Protein AF-A0AAW8KVD5-F1 (afdb_monomer_lite)

Structure (mmCIF, N/CA/C/O backbone):
data_AF-A0AAW8KVD5-F1
#
_entry.id   AF-A0AAW8KVD5-F1
#
loop_
_atom_site.group_PDB
_atom_site.id
_atom_site.type_symbol
_atom_site.label_atom_id
_atom_site.label_alt_id
_atom_site.label_comp_id
_atom_site.label_asym_id
_atom_site.label_entity_id
_atom_site.label_seq_id
_atom_site.pdbx_PDB_ins_code
_atom_site.Cartn_x
_atom_site.Cartn_y
_atom_site.Cartn_z
_atom_site.occupancy
_atom_site.B_iso_or_equiv
_atom_site.auth_seq_id
_atom_site.auth_comp_id
_atom_site.auth_asym_id
_atom_site.auth_atom_id
_atom_site.pdbx_PDB_model_num
ATOM 1 N N . ALA A 1 1 ? -7.453 -10.420 -9.134 1.00 88.44 1 ALA A N 1
ATOM 2 C CA . ALA A 1 1 ? -6.448 -11.238 -8.431 1.00 88.44 1 ALA A CA 1
ATOM 3 C C . ALA A 1 1 ? -7.134 -12.154 -7.422 1.00 88.44 1 ALA A C 1
ATOM 5 O O . ALA A 1 1 ? -8.247 -11.846 -7.003 1.00 88.44 1 ALA A O 1
ATOM 6 N N . ILE A 1 2 ? -6.487 -13.255 -7.045 1.00 93.38 2 ILE A N 1
ATOM 7 C CA . ILE A 1 2 ? -6.813 -14.031 -5.841 1.00 93.38 2 ILE A CA 1
ATOM 8 C C . ILE A 1 2 ? -5.634 -13.864 -4.890 1.00 93.38 2 ILE A C 1
ATOM 10 O O . ILE A 1 2 ? -4.494 -14.019 -5.319 1.00 93.38 2 ILE A O 1
ATOM 14 N N . GLN A 1 3 ? -5.927 -13.557 -3.631 1.00 96.75 3 GLN A N 1
ATOM 15 C CA . GLN A 1 3 ? -4.932 -13.306 -2.595 1.00 96.75 3 GLN A CA 1
ATOM 16 C C . GLN A 1 3 ? -5.360 -13.926 -1.265 1.00 96.75 3 GLN A C 1
ATOM 18 O O . GLN A 1 3 ? -6.550 -14.168 -1.040 1.00 96.75 3 GLN A O 1
ATOM 23 N N . GLY A 1 4 ? -4.399 -14.169 -0.384 1.00 97.06 4 GLY A N 1
ATOM 24 C CA . GLY A 1 4 ? -4.647 -14.678 0.958 1.00 97.06 4 GLY A CA 1
ATOM 25 C C . GLY A 1 4 ? -3.396 -14.631 1.823 1.00 97.06 4 GLY A C 1
ATOM 26 O O . GLY A 1 4 ? -2.291 -14.443 1.324 1.00 97.06 4 GLY A O 1
ATOM 27 N N . GLY A 1 5 ? -3.571 -14.822 3.128 1.00 97.25 5 GLY A N 1
ATOM 28 C CA . GLY A 1 5 ? -2.459 -14.781 4.064 1.00 97.25 5 GLY A CA 1
ATOM 29 C C . GLY A 1 5 ? -2.768 -15.405 5.418 1.00 97.25 5 GLY A C 1
ATOM 30 O O . GLY A 1 5 ? -3.915 -15.735 5.727 1.00 97.25 5 GLY A O 1
ATOM 31 N N . PHE A 1 6 ? -1.717 -15.561 6.217 1.00 97.75 6 PHE A N 1
ATOM 32 C CA . PHE A 1 6 ? -1.753 -16.080 7.579 1.00 97.75 6 PHE A CA 1
ATOM 33 C C . PHE A 1 6 ? -0.947 -15.168 8.494 1.00 97.75 6 PHE A C 1
ATOM 35 O O . PHE A 1 6 ? 0.208 -14.872 8.198 1.00 97.75 6 PHE A O 1
ATOM 42 N N . THR A 1 7 ? -1.517 -14.799 9.640 1.00 98.00 7 THR A N 1
ATOM 43 C CA . THR A 1 7 ? -0.813 -14.023 10.667 1.00 98.00 7 THR A CA 1
ATOM 44 C C . THR A 1 7 ? -0.711 -14.828 11.953 1.00 98.00 7 THR A C 1
ATOM 46 O O . THR A 1 7 ? -1.714 -15.241 12.536 1.00 98.00 7 THR A O 1
ATOM 49 N N . PHE A 1 8 ? 0.517 -15.033 12.414 1.00 98.00 8 PHE A N 1
ATOM 50 C CA . PHE A 1 8 ? 0.842 -15.675 13.679 1.00 98.00 8 PHE A CA 1
ATOM 51 C C . PHE A 1 8 ? 1.148 -14.599 14.717 1.00 98.00 8 PHE A C 1
ATOM 53 O O . PHE A 1 8 ? 2.241 -14.036 14.727 1.00 98.00 8 PHE A O 1
ATOM 60 N N . SER A 1 9 ? 0.189 -14.326 15.601 1.00 97.94 9 SER A N 1
ATOM 61 C CA . SER A 1 9 ? 0.314 -13.275 16.616 1.00 97.94 9 SER A CA 1
ATOM 62 C C . SER A 1 9 ? 0.661 -13.839 17.992 1.00 97.94 9 SER A C 1
ATOM 64 O O . SER A 1 9 ? 0.041 -14.784 18.483 1.00 97.94 9 SER A O 1
ATOM 66 N N . HIS A 1 10 ? 1.625 -13.213 18.659 1.00 98.25 10 HIS A N 1
ATOM 67 C CA . HIS A 1 10 ? 1.960 -13.459 20.053 1.00 98.25 10 HIS A CA 1
ATOM 68 C C . HIS A 1 10 ? 1.247 -12.451 20.967 1.00 98.25 10 HIS A C 1
ATOM 70 O O . HIS A 1 10 ? 1.041 -11.293 20.610 1.00 98.25 10 HIS A O 1
ATOM 76 N N . LYS A 1 11 ? 0.930 -12.853 22.206 1.00 97.38 11 LYS A N 1
ATOM 77 C CA . LYS A 1 11 ? 0.231 -11.999 23.191 1.00 97.38 11 LYS A CA 1
ATOM 78 C C . LYS A 1 11 ? 0.977 -10.710 23.550 1.00 97.38 11 LYS A C 1
ATOM 80 O O . LYS A 1 11 ? 0.376 -9.802 24.108 1.00 97.38 11 LYS A O 1
ATOM 85 N N . SER A 1 12 ? 2.281 -10.649 23.281 1.00 97.44 12 SER A N 1
ATOM 86 C CA . SER A 1 12 ? 3.076 -9.438 23.491 1.00 97.44 12 SER A CA 1
ATOM 87 C C . SER A 1 12 ? 2.781 -8.338 22.476 1.00 97.44 12 SER A C 1
ATOM 89 O O . SER A 1 12 ? 3.207 -7.219 22.731 1.00 97.44 12 SER A O 1
ATOM 91 N N . GLY A 1 13 ? 2.132 -8.651 21.348 1.00 98.12 13 GLY A N 1
ATOM 92 C CA . GLY A 1 13 ? 1.968 -7.751 20.203 1.00 98.12 13 GLY A CA 1
ATOM 93 C C . GLY A 1 13 ? 2.866 -8.087 19.009 1.00 98.12 13 GLY A C 1
ATOM 94 O O . GLY A 1 13 ? 2.608 -7.617 17.908 1.00 98.12 13 GLY A O 1
ATOM 95 N N . ALA A 1 14 ? 3.894 -8.923 19.199 1.00 98.69 14 ALA A N 1
ATOM 96 C CA . ALA A 1 14 ? 4.746 -9.385 18.102 1.00 98.69 14 ALA A CA 1
ATOM 97 C C . ALA A 1 14 ? 3.975 -10.328 17.166 1.00 98.69 14 ALA A C 1
ATOM 99 O O . ALA A 1 14 ? 3.212 -11.168 17.650 1.00 98.69 14 ALA A O 1
ATOM 100 N N . TYR A 1 15 ? 4.208 -10.246 15.859 1.00 98.75 15 TYR A N 1
ATOM 101 C CA . TYR A 1 15 ? 3.608 -11.153 14.885 1.00 98.75 15 TYR A CA 1
ATOM 102 C C . TYR A 1 15 ? 4.521 -11.441 13.696 1.00 98.75 15 TYR A C 1
ATOM 104 O O . TYR A 1 15 ? 5.397 -10.648 13.359 1.00 98.75 15 TYR A O 1
ATOM 112 N N . VAL A 1 16 ? 4.260 -12.573 13.042 1.00 98.75 16 VAL A N 1
ATOM 113 C CA . VAL A 1 16 ? 4.764 -12.892 11.702 1.00 98.75 16 VAL A CA 1
ATOM 114 C C . VAL A 1 16 ? 3.569 -13.051 10.774 1.00 98.75 16 VAL A C 1
ATOM 116 O O . VAL A 1 16 ? 2.637 -13.782 11.113 1.00 98.75 16 VAL A O 1
ATOM 119 N N . ALA A 1 17 ? 3.586 -12.387 9.625 1.00 98.50 17 ALA A N 1
ATOM 120 C CA . ALA A 1 17 ? 2.560 -12.518 8.598 1.00 98.50 17 ALA A CA 1
ATOM 121 C C . ALA A 1 17 ? 3.159 -13.103 7.317 1.00 98.50 17 ALA A C 1
ATOM 123 O O . ALA A 1 17 ? 4.290 -12.789 6.959 1.00 98.50 17 ALA A O 1
ATOM 124 N N . LEU A 1 18 ? 2.395 -13.963 6.653 1.00 98.50 18 LEU A N 1
ATOM 125 C CA . LEU A 1 18 ? 2.671 -14.482 5.318 1.00 98.50 18 LEU A CA 1
ATOM 126 C C . LEU A 1 18 ? 1.518 -14.070 4.414 1.00 98.50 18 LEU A C 1
ATOM 128 O O . LEU A 1 18 ? 0.360 -14.255 4.799 1.00 98.50 18 LEU A O 1
ATOM 132 N N . TRP A 1 19 ? 1.810 -13.573 3.221 1.00 98.44 19 TRP A N 1
ATOM 133 C CA . TRP A 1 19 ? 0.800 -13.208 2.231 1.00 98.44 19 TRP A CA 1
ATOM 134 C C . TRP A 1 19 ? 1.215 -13.688 0.842 1.00 98.44 19 TRP A C 1
ATOM 136 O O . TRP A 1 19 ? 2.392 -13.926 0.579 1.00 98.44 19 TRP A O 1
ATOM 146 N N . GLY A 1 20 ? 0.245 -13.880 -0.045 1.00 97.94 20 GLY A N 1
ATOM 147 C CA . GLY A 1 20 ? 0.530 -14.087 -1.456 1.00 97.94 20 GLY A CA 1
ATOM 148 C C . GLY A 1 20 ? -0.660 -13.795 -2.355 1.00 97.94 20 GLY A C 1
ATOM 149 O O . GLY A 1 20 ? -1.820 -13.896 -1.938 1.00 97.94 20 GLY A O 1
ATOM 150 N N . SER A 1 21 ? -0.363 -13.473 -3.613 1.00 97.38 21 SER A N 1
ATOM 151 C CA . SER A 1 21 ? -1.361 -13.123 -4.622 1.00 97.38 21 SER A CA 1
ATOM 152 C C . SER A 1 21 ? -0.925 -13.466 -6.042 1.00 97.38 21 SER A C 1
ATOM 154 O O . SER A 1 21 ? 0.260 -13.547 -6.368 1.00 97.38 21 SER A O 1
ATOM 156 N N . SER A 1 22 ? -1.916 -13.635 -6.916 1.00 96.75 22 SER A N 1
ATOM 157 C CA . SER A 1 22 ? -1.715 -13.591 -8.365 1.00 96.75 22 SER A CA 1
ATOM 158 C C . SER A 1 22 ? -1.456 -12.154 -8.832 1.00 96.75 22 SER A C 1
ATOM 160 O O . SER A 1 22 ? -2.291 -11.280 -8.571 1.00 96.75 22 SER A O 1
ATOM 162 N N . VAL A 1 23 ? -0.395 -11.940 -9.604 1.00 94.44 23 VAL A N 1
ATOM 163 C CA . VAL A 1 23 ? -0.016 -10.631 -10.166 1.00 94.44 23 VAL A CA 1
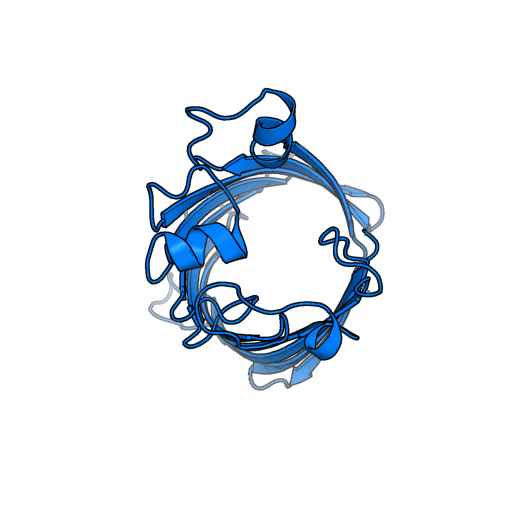ATOM 164 C C . VAL A 1 23 ? 0.206 -10.722 -11.676 1.00 94.44 23 VAL A C 1
ATOM 166 O O . VAL A 1 23 ? 0.425 -11.810 -12.208 1.00 94.44 23 VAL A O 1
ATOM 169 N N . ASP A 1 24 ? 0.125 -9.585 -12.364 1.00 92.38 24 ASP A N 1
ATOM 170 C CA . ASP A 1 24 ? 0.456 -9.459 -13.785 1.00 92.38 24 ASP A CA 1
ATOM 171 C C . ASP A 1 24 ? 1.119 -8.099 -14.034 1.00 92.38 24 ASP A C 1
ATOM 173 O O . ASP A 1 24 ? 0.446 -7.078 -14.166 1.00 92.38 24 ASP A O 1
ATOM 177 N N . PHE A 1 25 ? 2.453 -8.099 -14.077 1.00 88.56 25 PHE A N 1
ATOM 178 C CA . PHE A 1 25 ? 3.266 -6.918 -14.393 1.00 88.56 25 PHE A CA 1
ATOM 179 C C . PHE A 1 25 ? 3.645 -6.855 -15.874 1.00 88.56 25 PHE A C 1
ATOM 181 O O . PHE A 1 25 ? 4.655 -6.247 -16.230 1.00 88.56 25 PHE A O 1
ATOM 188 N N . ASN A 1 26 ? 2.921 -7.567 -16.747 1.00 89.00 26 ASN A N 1
ATOM 189 C CA . ASN A 1 26 ? 3.272 -7.711 -18.159 1.00 89.00 26 ASN A CA 1
ATOM 190 C C . ASN A 1 26 ? 4.716 -8.233 -18.371 1.00 89.00 26 ASN A C 1
ATOM 192 O O . ASN A 1 26 ? 5.363 -7.952 -19.380 1.00 89.00 26 ASN A O 1
ATOM 196 N N . THR A 1 27 ? 5.225 -9.002 -17.401 1.00 91.75 27 THR A N 1
ATOM 197 C CA . THR A 1 27 ? 6.567 -9.597 -17.398 1.00 91.75 27 THR A CA 1
ATOM 198 C C . THR A 1 27 ? 6.433 -11.118 -17.483 1.00 91.75 27 THR A C 1
ATOM 200 O O . THR A 1 27 ? 6.033 -11.758 -16.507 1.00 91.75 27 THR A O 1
ATOM 203 N N . PRO A 1 28 ? 6.719 -11.739 -18.645 1.00 92.50 28 PRO A N 1
ATOM 204 C CA . PRO A 1 28 ? 6.444 -13.155 -18.857 1.00 92.50 28 PRO A CA 1
ATOM 205 C C . PRO A 1 28 ? 7.116 -14.072 -17.829 1.00 92.50 28 PRO A C 1
ATOM 207 O O . PRO A 1 28 ? 8.336 -14.068 -17.667 1.00 92.50 28 PRO A O 1
ATOM 210 N N . GLY A 1 29 ? 6.308 -14.922 -17.193 1.00 90.56 29 GLY A N 1
ATOM 211 C CA . GLY A 1 29 ? 6.766 -15.891 -16.195 1.00 90.56 29 GLY A CA 1
ATOM 212 C C . GLY A 1 29 ? 6.776 -15.373 -14.756 1.00 90.56 29 GLY A C 1
ATOM 213 O O . GLY A 1 29 ? 7.041 -16.169 -13.862 1.00 90.56 29 GLY A O 1
ATOM 214 N N . VAL A 1 30 ? 6.442 -14.099 -14.529 1.00 94.50 30 VAL A N 1
ATOM 215 C CA . VAL A 1 30 ? 6.244 -13.526 -13.193 1.00 94.50 30 VAL A CA 1
ATOM 216 C C . VAL A 1 30 ? 4.747 -13.350 -12.960 1.00 94.50 30 VAL A C 1
ATOM 218 O O . VAL A 1 30 ? 4.123 -12.462 -13.532 1.00 94.50 30 VAL A O 1
ATOM 221 N N . SER A 1 31 ? 4.155 -14.232 -12.153 1.00 95.38 31 SER A N 1
ATOM 222 C CA . SER A 1 31 ? 2.700 -14.261 -11.921 1.00 95.38 31 SER A CA 1
ATOM 223 C C . SER A 1 31 ? 2.301 -14.365 -10.451 1.00 95.38 31 SER A C 1
ATOM 225 O O . SER A 1 31 ? 1.128 -14.578 -10.132 1.00 95.38 31 SER A O 1
ATOM 227 N N . THR A 1 32 ? 3.270 -14.302 -9.541 1.00 96.00 32 THR A N 1
ATOM 228 C CA . THR A 1 32 ? 3.037 -14.517 -8.114 1.00 96.00 32 THR A CA 1
ATOM 229 C C . THR A 1 32 ? 3.911 -13.595 -7.287 1.00 96.00 32 THR A C 1
ATOM 231 O O . THR A 1 32 ? 5.125 -13.552 -7.486 1.00 96.00 32 THR A O 1
ATOM 234 N N . GLU A 1 33 ? 3.261 -12.913 -6.354 1.00 97.31 33 GLU A N 1
ATOM 235 C CA . GLU A 1 33 ? 3.879 -12.157 -5.273 1.00 97.31 33 GLU A CA 1
ATOM 236 C C . GLU A 1 33 ? 3.682 -12.932 -3.968 1.00 97.31 33 GLU A C 1
ATOM 238 O O . GLU A 1 33 ? 2.619 -13.531 -3.747 1.00 97.31 33 GLU A O 1
ATOM 243 N N . THR A 1 34 ? 4.719 -12.969 -3.141 1.00 97.94 34 THR A N 1
ATOM 244 C CA . THR A 1 34 ? 4.713 -13.582 -1.816 1.00 97.94 34 THR A CA 1
ATOM 245 C C . THR A 1 34 ? 5.440 -12.689 -0.839 1.00 97.94 34 THR A C 1
ATOM 247 O O . THR A 1 34 ? 6.611 -12.380 -1.062 1.00 97.94 34 THR A O 1
ATOM 250 N N . ASP A 1 35 ? 4.802 -12.412 0.287 1.00 98.31 35 ASP A N 1
ATOM 251 C CA . ASP A 1 35 ? 5.352 -11.496 1.271 1.00 98.31 35 ASP A CA 1
ATOM 252 C C . ASP A 1 35 ? 5.533 -12.186 2.609 1.00 98.31 35 ASP A C 1
ATOM 254 O O . ASP A 1 35 ? 4.761 -13.070 3.010 1.00 98.31 35 ASP A O 1
ATOM 258 N N . ILE A 1 36 ? 6.543 -11.725 3.335 1.00 98.62 36 ILE A N 1
ATOM 259 C CA . ILE A 1 36 ? 6.734 -12.045 4.741 1.00 98.62 36 ILE A CA 1
ATOM 260 C C . ILE A 1 36 ? 6.902 -10.757 5.530 1.00 98.62 36 ILE A C 1
ATOM 262 O O . ILE A 1 36 ? 7.722 -9.907 5.190 1.00 98.62 36 ILE A O 1
ATOM 266 N N . SER A 1 37 ? 6.147 -10.628 6.616 1.00 98.62 37 SER A N 1
ATOM 267 C CA . SER A 1 37 ? 6.244 -9.486 7.520 1.00 98.62 37 SER A CA 1
ATOM 268 C C . SER A 1 37 ? 6.597 -9.937 8.927 1.00 98.62 37 SER A C 1
ATOM 270 O O . SER A 1 37 ? 6.066 -10.931 9.428 1.00 98.62 37 SER A O 1
ATOM 272 N N . LEU A 1 38 ? 7.456 -9.168 9.587 1.00 98.81 38 LEU A N 1
ATOM 273 C CA . LEU A 1 38 ? 7.699 -9.239 11.021 1.00 98.81 38 LEU A CA 1
ATOM 274 C C . LEU A 1 38 ? 7.306 -7.892 11.617 1.00 98.81 38 LEU A C 1
ATOM 276 O O . LEU A 1 38 ? 7.882 -6.864 11.261 1.00 98.81 38 LEU A O 1
ATOM 280 N N . GLY A 1 39 ? 6.353 -7.904 12.542 1.00 98.69 39 GLY A N 1
ATOM 281 C CA . GLY A 1 39 ? 5.828 -6.675 13.114 1.00 98.69 39 GLY A CA 1
ATOM 282 C C . GLY A 1 39 ? 5.549 -6.763 14.603 1.00 98.69 39 GLY A C 1
ATOM 283 O O . GLY A 1 39 ? 5.617 -7.823 15.236 1.00 98.69 39 GLY A O 1
ATOM 284 N N . TYR A 1 40 ? 5.249 -5.605 15.170 1.00 98.75 40 TYR A N 1
ATOM 285 C CA . TYR A 1 40 ? 4.849 -5.438 16.551 1.00 98.75 40 TYR A CA 1
ATOM 286 C C . TYR A 1 40 ? 3.736 -4.399 16.630 1.00 98.75 40 TYR A C 1
ATOM 288 O O . TYR A 1 40 ? 3.928 -3.238 16.265 1.00 98.75 40 TYR A O 1
ATOM 296 N N . THR A 1 41 ? 2.590 -4.808 17.168 1.00 98.69 41 THR A N 1
ATOM 297 C CA . THR A 1 41 ? 1.443 -3.927 17.373 1.00 98.69 41 THR A CA 1
ATOM 298 C C . THR A 1 41 ? 1.011 -3.890 18.831 1.00 98.69 41 THR A C 1
ATOM 300 O O . THR A 1 41 ? 0.954 -4.919 19.509 1.00 98.69 41 THR A O 1
ATOM 303 N N . ASN A 1 42 ? 0.725 -2.693 19.343 1.00 98.19 42 ASN A N 1
ATOM 304 C CA . ASN A 1 42 ? 0.208 -2.512 20.695 1.00 98.19 42 ASN A CA 1
ATOM 305 C C . ASN A 1 42 ? -0.515 -1.166 20.840 1.00 98.19 42 ASN A C 1
ATOM 307 O O . ASN A 1 42 ? -0.454 -0.298 19.971 1.00 98.19 42 ASN A O 1
ATOM 311 N N . THR A 1 43 ? -1.184 -0.968 21.968 1.00 97.25 43 THR A N 1
ATOM 312 C CA . THR A 1 43 ? -1.806 0.303 22.328 1.00 97.25 43 THR A CA 1
ATOM 313 C C . THR A 1 43 ? -0.806 1.200 23.054 1.00 97.25 43 THR A C 1
ATOM 315 O O . THR A 1 43 ? -0.213 0.818 24.063 1.00 97.25 43 THR A O 1
ATOM 318 N N . LEU A 1 44 ? -0.652 2.430 22.573 1.00 94.75 44 LEU A N 1
ATOM 319 C CA . LEU A 1 44 ? 0.114 3.484 23.225 1.00 94.75 44 LEU A CA 1
ATOM 320 C C . LEU A 1 44 ? -0.838 4.376 24.024 1.00 94.75 44 LEU A C 1
ATOM 322 O O . LEU A 1 44 ? -1.462 5.279 23.475 1.00 94.75 44 LEU A O 1
ATOM 326 N N . LYS A 1 45 ? -0.958 4.142 25.335 1.00 94.75 45 LYS A N 1
ATOM 327 C CA . LYS A 1 45 ? -1.775 4.996 26.208 1.00 94.75 45 LYS A CA 1
ATOM 328 C C . LYS A 1 45 ? -1.065 6.333 26.458 1.00 94.75 45 LYS A C 1
ATOM 330 O O . LYS A 1 45 ? -0.135 6.395 27.258 1.00 94.75 45 LYS A O 1
ATOM 335 N N . LEU A 1 46 ? -1.521 7.391 25.791 1.00 93.25 46 LEU A N 1
ATOM 336 C CA . LEU A 1 46 ? -1.005 8.757 25.944 1.00 93.25 46 LEU A CA 1
ATOM 337 C C . LEU A 1 46 ? -1.759 9.540 27.028 1.00 93.25 46 LEU A C 1
ATOM 339 O O . LEU A 1 46 ? -1.168 10.363 27.724 1.00 93.25 46 LEU A O 1
ATOM 343 N N . SER A 1 47 ? -3.056 9.275 27.196 1.00 93.38 47 SER A N 1
ATOM 344 C CA . SER A 1 47 ? -3.895 9.821 28.269 1.00 93.38 47 SER A CA 1
ATOM 345 C C . SER A 1 47 ? -5.050 8.864 28.598 1.00 93.38 47 SER A C 1
ATOM 347 O O . SER A 1 47 ? -5.133 7.764 28.050 1.00 93.38 47 SER A O 1
ATOM 349 N N . ASP A 1 48 ? -5.959 9.258 29.492 1.00 90.81 48 ASP A N 1
ATOM 350 C CA . ASP A 1 48 ? -7.180 8.485 29.769 1.00 90.81 48 ASP A CA 1
ATOM 351 C C . ASP A 1 48 ? -8.185 8.486 28.609 1.00 90.81 48 ASP A C 1
ATOM 353 O O . ASP A 1 48 ? -9.052 7.618 28.558 1.00 90.81 48 ASP A O 1
ATOM 357 N N . THR A 1 49 ? -8.055 9.427 27.671 1.00 88.19 49 THR A N 1
ATOM 358 C CA . THR A 1 49 ? -8.949 9.582 26.514 1.00 88.19 49 THR A CA 1
ATOM 359 C C . THR A 1 49 ? -8.248 9.375 25.172 1.00 88.19 49 THR A C 1
ATOM 361 O O . THR A 1 49 ? -8.913 9.377 24.143 1.00 88.19 49 THR A O 1
ATOM 364 N N . LEU A 1 50 ? -6.923 9.198 25.161 1.00 93.00 50 LEU A N 1
ATOM 365 C CA . LEU A 1 50 ? -6.126 9.028 23.950 1.00 93.00 50 LEU A CA 1
ATOM 366 C C . LEU A 1 50 ? -5.213 7.809 24.081 1.00 93.00 50 LEU A C 1
ATOM 368 O O . LEU A 1 50 ? -4.224 7.824 24.820 1.00 93.00 50 LEU A O 1
ATOM 372 N N . ALA A 1 51 ? -5.545 6.760 23.336 1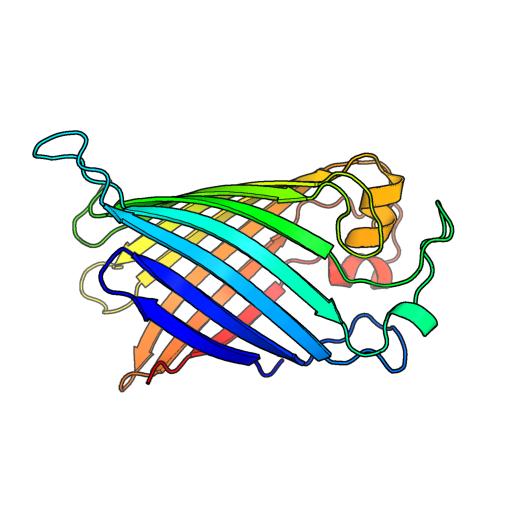.00 95.69 51 ALA A N 1
ATOM 373 C CA . ALA A 1 51 ? -4.812 5.503 23.335 1.00 95.69 51 ALA A CA 1
ATOM 374 C C . ALA A 1 51 ? -4.717 4.919 21.912 1.00 95.69 51 ALA A C 1
ATOM 376 O O . ALA A 1 51 ? -5.369 3.914 21.624 1.00 95.69 51 ALA A O 1
ATOM 377 N N . PRO A 1 52 ? -3.964 5.554 20.990 1.00 97.38 52 PRO A N 1
ATOM 378 C CA . PRO A 1 52 ? -3.789 5.020 19.645 1.00 97.38 52 PRO A CA 1
ATOM 379 C C . PRO A 1 52 ? -3.149 3.632 19.660 1.00 97.38 52 PRO A C 1
ATOM 381 O O . PRO A 1 52 ? -2.300 3.323 20.497 1.00 97.38 52 PRO A O 1
ATOM 384 N N . THR A 1 53 ? -3.515 2.810 18.684 1.00 98.50 53 THR A N 1
ATOM 385 C CA . THR A 1 53 ? -2.786 1.577 18.377 1.00 98.50 53 THR A CA 1
ATOM 386 C C . THR A 1 53 ? -1.644 1.916 17.436 1.00 98.50 53 THR A C 1
ATOM 388 O O . THR A 1 53 ? -1.879 2.540 16.402 1.00 98.50 53 THR A O 1
ATOM 391 N N . TYR A 1 54 ? -0.424 1.524 17.789 1.00 98.50 54 TYR A N 1
ATOM 392 C CA . TYR A 1 54 ? 0.707 1.562 16.874 1.00 98.50 54 TYR A CA 1
ATOM 393 C C . TYR A 1 54 ? 0.961 0.179 16.287 1.00 98.50 54 TYR A C 1
ATOM 395 O O . TYR A 1 54 ? 0.718 -0.840 16.936 1.00 98.50 54 TYR A O 1
ATOM 403 N N . ASP A 1 55 ? 1.453 0.162 15.060 1.00 98.69 55 ASP A N 1
ATOM 404 C CA . ASP A 1 55 ? 1.936 -1.024 14.367 1.00 98.69 55 ASP A CA 1
ATOM 405 C C . ASP A 1 55 ? 3.210 -0.640 13.624 1.00 98.69 55 ASP A C 1
ATOM 407 O O . ASP A 1 55 ? 3.219 0.325 12.860 1.00 98.69 55 ASP A O 1
ATOM 411 N N . VAL A 1 56 ? 4.299 -1.335 13.919 1.00 98.81 56 VAL A N 1
ATOM 412 C CA . VAL A 1 56 ? 5.605 -1.108 13.301 1.00 98.81 56 VAL A CA 1
ATOM 413 C C . VAL A 1 56 ? 6.164 -2.436 12.849 1.00 98.81 56 VAL A C 1
ATOM 415 O O . VAL A 1 56 ? 6.001 -3.449 13.534 1.00 98.81 56 VAL A O 1
ATOM 418 N N . GLY A 1 57 ? 6.865 -2.441 11.729 1.00 98.75 57 GLY A N 1
ATOM 419 C CA . GLY A 1 57 ? 7.414 -3.682 11.227 1.00 98.75 57 GLY A CA 1
ATOM 420 C C . GLY A 1 57 ? 8.268 -3.516 9.996 1.00 98.75 57 GLY A C 1
ATOM 421 O O . GLY A 1 57 ? 8.582 -2.410 9.555 1.00 98.75 57 GLY A O 1
ATOM 422 N N . VAL A 1 58 ? 8.649 -4.673 9.483 1.00 98.88 58 VAL A N 1
ATOM 423 C CA . VAL A 1 58 ? 9.345 -4.846 8.221 1.00 98.88 58 VAL A CA 1
ATOM 424 C C . VAL A 1 58 ? 8.581 -5.868 7.396 1.00 98.88 58 VAL A C 1
ATOM 426 O O . VAL A 1 58 ? 8.087 -6.862 7.937 1.00 98.88 58 VAL A O 1
ATOM 429 N N . ILE A 1 59 ? 8.481 -5.622 6.101 1.00 98.75 59 ILE A N 1
ATOM 430 C CA . ILE A 1 59 ? 7.907 -6.532 5.119 1.00 98.75 59 ILE A CA 1
ATOM 431 C C . ILE A 1 59 ? 8.909 -6.716 3.983 1.00 98.75 59 ILE A C 1
ATOM 433 O O . ILE A 1 59 ? 9.532 -5.758 3.538 1.00 98.75 59 ILE A O 1
ATOM 437 N N . HIS A 1 60 ? 9.091 -7.956 3.551 1.00 98.62 60 HIS A N 1
ATOM 438 C CA . HIS A 1 60 ? 9.825 -8.284 2.339 1.00 98.62 60 HIS A CA 1
ATOM 439 C C . HIS A 1 60 ? 8.835 -8.802 1.304 1.00 98.62 60 HIS A C 1
ATOM 441 O O . HIS A 1 60 ? 8.097 -9.748 1.600 1.00 98.62 60 HIS A O 1
ATOM 447 N N . TYR A 1 61 ? 8.849 -8.186 0.127 1.00 98.38 61 TYR A N 1
ATOM 448 C CA . TYR A 1 61 ? 8.028 -8.548 -1.020 1.00 98.38 61 TYR A CA 1
ATOM 449 C C . TYR A 1 61 ? 8.867 -9.374 -1.982 1.00 98.38 61 TYR A C 1
ATOM 451 O O . TYR A 1 61 ? 9.926 -8.931 -2.427 1.00 98.38 61 TYR A O 1
ATOM 459 N N . GLY A 1 62 ? 8.403 -10.578 -2.296 1.00 97.81 62 GLY A N 1
ATOM 460 C CA . GLY A 1 62 ? 9.097 -11.517 -3.168 1.00 97.81 62 GLY A CA 1
ATOM 461 C C . GLY A 1 62 ? 8.298 -11.828 -4.427 1.00 97.81 62 GLY A C 1
ATOM 462 O O . GLY A 1 62 ? 7.099 -12.093 -4.366 1.00 97.81 62 GLY A O 1
ATOM 463 N N . TYR A 1 63 ? 8.980 -11.884 -5.571 1.00 96.94 63 TYR A N 1
ATOM 464 C CA . TYR A 1 63 ? 8.359 -12.138 -6.871 1.00 96.94 63 TYR A CA 1
ATOM 465 C C . TYR A 1 63 ? 8.965 -13.366 -7.536 1.00 96.94 63 TYR A C 1
ATOM 467 O O . TYR A 1 63 ? 10.107 -13.374 -7.992 1.00 96.94 63 TYR A O 1
ATOM 475 N N . ILE A 1 64 ? 8.191 -14.448 -7.613 1.00 92.50 64 ILE A N 1
ATOM 476 C CA . ILE A 1 64 ? 8.726 -15.720 -8.101 1.00 92.50 64 ILE A CA 1
ATOM 477 C C . ILE A 1 64 ? 9.121 -15.583 -9.578 1.00 92.50 64 ILE A C 1
ATOM 479 O O . ILE A 1 64 ? 8.275 -15.388 -10.451 1.00 92.50 64 ILE A O 1
ATOM 483 N N . GLY A 1 65 ? 10.419 -15.741 -9.846 1.00 90.50 65 GLY A N 1
ATOM 484 C CA . GLY A 1 65 ? 10.995 -15.734 -11.189 1.00 90.50 65 GLY A CA 1
ATOM 485 C C . GLY A 1 65 ? 11.449 -14.365 -11.706 1.00 90.50 65 GLY A C 1
ATOM 486 O O . GLY A 1 65 ? 11.947 -14.323 -12.834 1.00 90.50 65 GLY A O 1
ATOM 487 N N . SER A 1 66 ? 11.326 -13.281 -10.929 1.00 94.44 66 SER A N 1
ATOM 488 C CA . SER A 1 66 ? 11.658 -11.917 -11.381 1.00 94.44 66 SER A CA 1
ATOM 489 C C . SER A 1 66 ? 13.120 -11.719 -11.769 1.00 94.44 66 SER A C 1
ATOM 491 O O . SER A 1 66 ? 13.386 -11.081 -12.786 1.00 94.44 66 SER A O 1
ATOM 493 N N . ASP A 1 67 ? 14.063 -12.314 -11.039 1.00 92.50 67 ASP A N 1
ATOM 494 C CA . ASP A 1 67 ? 15.506 -12.014 -11.140 1.00 92.50 67 ASP A CA 1
ATOM 495 C C . ASP A 1 67 ? 16.088 -12.297 -12.528 1.00 92.50 67 ASP A C 1
ATOM 497 O O . ASP A 1 67 ? 17.075 -11.716 -12.952 1.00 92.50 67 ASP A O 1
ATOM 501 N N . SER A 1 68 ? 15.474 -13.214 -13.277 1.00 91.44 68 SER A N 1
ATOM 502 C CA . SER A 1 68 ? 15.912 -13.559 -14.637 1.00 91.44 68 SER A CA 1
ATOM 503 C C . SER A 1 68 ? 15.049 -12.935 -15.738 1.00 91.44 68 SER A C 1
ATOM 505 O O . SER A 1 68 ? 15.222 -13.265 -16.917 1.00 91.44 68 SER A O 1
ATOM 507 N N . LYS A 1 69 ? 14.060 -12.114 -15.367 1.00 94.06 69 LYS A N 1
ATOM 508 C CA . LYS A 1 69 ? 12.979 -11.638 -16.248 1.00 94.06 69 LYS A CA 1
ATOM 509 C C . LYS A 1 69 ? 12.806 -10.133 -16.259 1.00 94.06 69 LYS A C 1
ATOM 511 O O . LYS A 1 69 ? 12.244 -9.622 -17.225 1.00 94.06 69 LYS A O 1
ATOM 516 N N . PHE A 1 70 ? 13.318 -9.449 -15.250 1.00 95.31 70 PHE A N 1
ATOM 517 C CA . PHE A 1 70 ? 13.361 -8.005 -15.211 1.00 95.31 70 PHE A CA 1
ATOM 518 C C . PHE A 1 70 ? 14.789 -7.522 -14.979 1.00 95.31 70 PHE A C 1
ATOM 520 O O . PHE A 1 70 ? 15.529 -8.083 -14.175 1.00 95.31 70 PHE A O 1
ATOM 527 N N . THR A 1 71 ? 15.158 -6.474 -15.706 1.00 96.94 71 THR A N 1
ATOM 528 C CA . THR A 1 71 ? 16.398 -5.731 -15.508 1.00 96.94 71 THR A CA 1
ATOM 529 C C . THR A 1 71 ? 16.028 -4.265 -15.508 1.00 96.94 71 THR A C 1
ATOM 531 O O . THR A 1 71 ? 15.438 -3.781 -16.479 1.00 96.94 71 THR A O 1
ATOM 534 N N . ASN A 1 72 ? 16.368 -3.568 -14.435 1.00 97.19 72 ASN A N 1
ATOM 535 C CA . ASN A 1 72 ? 16.144 -2.144 -14.338 1.00 97.19 72 ASN A CA 1
ATOM 536 C C . ASN A 1 72 ? 16.997 -1.434 -15.408 1.00 97.19 72 ASN A C 1
ATOM 538 O O . ASN A 1 72 ? 18.218 -1.614 -15.460 1.00 97.19 72 ASN A O 1
ATOM 542 N N . PRO A 1 73 ? 16.375 -0.638 -16.296 1.00 96.06 73 PRO A N 1
ATOM 543 C CA . PRO A 1 73 ? 17.066 -0.056 -17.441 1.00 96.06 73 PRO A CA 1
ATOM 544 C C . PRO A 1 73 ? 18.060 1.060 -17.076 1.00 96.06 73 PRO A C 1
ATOM 546 O O . PRO A 1 73 ? 18.807 1.498 -17.952 1.00 96.06 73 PRO A O 1
ATOM 549 N N . TYR A 1 74 ? 18.084 1.522 -15.823 1.00 96.19 74 TYR A N 1
ATOM 550 C CA . TYR A 1 74 ? 18.893 2.657 -15.370 1.00 96.19 74 TYR A CA 1
ATOM 551 C C . TYR A 1 74 ? 20.140 2.252 -14.578 1.00 96.19 74 TYR A C 1
ATOM 553 O O . TYR A 1 74 ? 21.153 2.949 -14.664 1.00 96.19 74 TYR A O 1
ATOM 561 N N . ASN A 1 75 ? 20.101 1.130 -13.853 1.00 96.38 75 ASN A N 1
ATOM 562 C CA . ASN A 1 75 ? 21.236 0.630 -13.060 1.00 96.38 75 ASN A CA 1
ATOM 563 C C . ASN A 1 75 ? 21.703 -0.784 -13.467 1.00 96.38 75 ASN A C 1
ATOM 565 O O . ASN A 1 75 ? 22.855 -1.130 -13.213 1.00 96.38 75 ASN A O 1
ATOM 569 N N . GLY A 1 76 ? 20.885 -1.555 -14.192 1.00 96.44 76 GLY A N 1
ATOM 570 C CA . GLY A 1 76 ? 21.218 -2.909 -14.642 1.00 96.44 76 GLY A CA 1
ATOM 571 C C . GLY A 1 76 ? 20.971 -4.010 -13.608 1.00 96.44 76 GLY A C 1
ATOM 572 O O . GLY A 1 76 ? 21.261 -5.170 -13.908 1.00 96.44 76 GLY A O 1
ATOM 573 N N . ASP A 1 77 ? 20.426 -3.674 -12.439 1.00 97.31 77 ASP A N 1
ATOM 574 C CA . ASP A 1 77 ? 20.061 -4.645 -11.410 1.00 97.31 77 ASP A CA 1
ATOM 575 C C . ASP A 1 77 ? 18.803 -5.424 -11.816 1.00 97.31 77 ASP A C 1
ATOM 577 O O . ASP A 1 77 ? 18.039 -5.012 -12.697 1.00 97.31 77 ASP A O 1
ATOM 581 N N . THR A 1 78 ? 18.605 -6.605 -11.233 1.00 97.12 78 THR A N 1
ATOM 582 C CA . THR A 1 78 ? 17.620 -7.580 -11.713 1.00 97.12 78 THR A CA 1
ATOM 583 C C . THR A 1 78 ? 16.750 -8.115 -10.596 1.00 97.12 78 THR A C 1
ATOM 585 O O . THR A 1 78 ? 17.285 -8.609 -9.613 1.00 97.12 78 THR A O 1
ATOM 588 N N . GLY A 1 79 ? 15.441 -8.170 -10.826 1.00 96.62 79 GLY A N 1
ATOM 589 C CA . GLY A 1 79 ? 14.483 -8.583 -9.804 1.00 96.62 79 GLY A CA 1
ATOM 590 C C . GLY A 1 79 ? 13.450 -7.499 -9.539 1.00 96.62 79 GLY A C 1
ATOM 591 O O . GLY A 1 79 ? 13.591 -6.362 -9.981 1.00 96.62 79 GLY A O 1
ATOM 592 N N . PHE A 1 80 ? 12.364 -7.889 -8.883 1.00 97.06 80 PHE A N 1
ATOM 593 C CA . PHE A 1 80 ? 11.321 -6.968 -8.431 1.00 97.06 80 PHE A CA 1
ATOM 594 C C . PHE A 1 80 ? 11.272 -6.861 -6.915 1.00 97.06 80 PHE A C 1
ATOM 596 O O . PHE A 1 80 ? 10.563 -5.997 -6.410 1.00 97.06 80 PHE A O 1
ATOM 603 N N . ASP A 1 81 ? 11.937 -7.771 -6.208 1.00 97.44 81 ASP A N 1
ATOM 604 C CA . ASP A 1 81 ? 11.854 -7.893 -4.766 1.00 97.44 81 ASP A CA 1
ATOM 605 C C . ASP A 1 81 ? 12.416 -6.663 -4.066 1.00 97.44 81 ASP A C 1
ATOM 607 O O . ASP A 1 81 ? 13.300 -5.973 -4.567 1.00 97.44 81 ASP A O 1
ATOM 611 N N . PHE A 1 82 ? 11.846 -6.373 -2.905 1.00 98.44 82 PHE A N 1
ATOM 612 C CA . PHE A 1 82 ? 12.233 -5.223 -2.105 1.00 98.44 82 PHE A CA 1
ATOM 613 C C . PHE A 1 82 ? 11.822 -5.429 -0.652 1.00 98.44 82 PHE A C 1
ATOM 615 O O . PHE A 1 82 ? 11.047 -6.328 -0.307 1.00 98.44 82 PHE A O 1
ATOM 622 N N . THR A 1 83 ? 12.367 -4.597 0.228 1.00 98.75 83 THR A N 1
ATOM 623 C CA . THR A 1 83 ? 12.035 -4.605 1.655 1.00 98.75 83 THR A CA 1
ATOM 624 C C . THR A 1 83 ? 11.559 -3.228 2.079 1.00 98.75 83 THR A C 1
ATOM 626 O O . THR A 1 83 ? 12.192 -2.226 1.753 1.00 98.75 83 THR A O 1
ATOM 629 N N . GLU A 1 84 ? 10.472 -3.174 2.844 1.00 98.38 84 GLU A N 1
ATOM 630 C CA . GLU A 1 84 ? 9.970 -1.941 3.441 1.00 98.38 84 GLU A CA 1
ATOM 631 C C . GLU A 1 84 ? 9.945 -2.015 4.961 1.00 98.38 84 GLU A C 1
ATOM 633 O O . GLU A 1 84 ? 9.523 -3.008 5.554 1.00 98.38 84 GLU A O 1
ATOM 638 N N . PHE A 1 85 ? 10.308 -0.909 5.595 1.00 98.81 85 PHE A N 1
ATOM 639 C CA . PHE A 1 85 ? 10.016 -0.638 6.994 1.00 98.81 85 PHE A CA 1
ATOM 640 C C . PHE A 1 85 ? 8.786 0.248 7.070 1.00 98.81 85 PHE A C 1
ATOM 642 O O . PHE A 1 85 ? 8.702 1.238 6.347 1.00 98.81 85 PHE A O 1
ATOM 649 N N . TYR A 1 86 ? 7.862 -0.053 7.974 1.00 98.75 86 TYR A N 1
ATOM 650 C CA . TYR A 1 86 ? 6.661 0.756 8.144 1.00 98.75 86 TYR A CA 1
ATOM 651 C C . TYR A 1 86 ? 6.372 1.081 9.602 1.00 98.75 86 TYR A C 1
ATOM 653 O O . TYR A 1 86 ? 6.762 0.375 10.538 1.00 98.75 86 TYR A O 1
ATOM 661 N N . GLY A 1 87 ? 5.627 2.166 9.772 1.00 98.75 87 GLY A N 1
ATOM 662 C CA . GLY A 1 87 ? 5.011 2.558 11.024 1.00 98.75 87 GLY A CA 1
ATOM 663 C C . GLY A 1 87 ? 3.628 3.138 10.773 1.00 98.75 87 GLY A C 1
ATOM 664 O O . GLY A 1 87 ? 3.437 3.962 9.882 1.00 98.75 87 GLY A O 1
ATOM 665 N N . LYS A 1 88 ? 2.658 2.724 11.580 1.00 98.69 88 LYS A N 1
ATOM 666 C CA . LYS A 1 88 ? 1.270 3.167 11.506 1.00 98.69 88 LYS A CA 1
ATOM 667 C C . LYS A 1 88 ? 0.745 3.495 12.893 1.00 98.69 88 LYS A C 1
ATOM 669 O O . LYS A 1 88 ? 1.006 2.776 13.854 1.00 98.69 88 LYS A O 1
ATOM 674 N N . LEU A 1 89 ? -0.049 4.555 12.980 1.00 98.56 89 LEU A N 1
ATOM 675 C CA . LEU A 1 89 ? -0.882 4.869 14.134 1.00 98.56 89 LEU A CA 1
ATOM 676 C C . LEU A 1 89 ? -2.347 4.814 13.725 1.00 98.56 89 LEU A C 1
ATOM 678 O O . LEU A 1 89 ? -2.711 5.306 12.660 1.00 98.56 89 LEU A O 1
ATOM 682 N N . THR A 1 90 ? -3.185 4.238 14.581 1.00 98.50 90 THR A N 1
ATOM 683 C CA . THR A 1 90 ? -4.640 4.197 14.414 1.00 98.50 90 THR A CA 1
ATOM 684 C C . THR A 1 90 ? -5.315 4.739 15.665 1.00 98.50 90 THR A C 1
ATOM 686 O O . THR A 1 90 ? -5.100 4.242 16.771 1.00 98.50 90 THR A O 1
ATOM 689 N N . PHE A 1 91 ? -6.141 5.757 15.479 1.00 97.88 91 PHE A N 1
ATOM 690 C CA . PHE A 1 91 ? -6.925 6.443 16.492 1.00 97.88 91 PHE A CA 1
ATOM 691 C C . PHE A 1 91 ? -8.384 6.029 16.309 1.00 97.88 91 PHE A C 1
ATOM 693 O O . PHE A 1 91 ? -9.036 6.484 15.374 1.00 97.88 91 PHE A O 1
ATOM 700 N N . ALA A 1 92 ? -8.870 5.135 17.167 1.00 96.50 92 ALA A N 1
ATOM 701 C CA . ALA A 1 92 ? -10.286 4.781 17.209 1.00 96.50 92 ALA A CA 1
ATOM 702 C C . ALA A 1 92 ? -11.097 5.886 17.898 1.00 96.50 92 ALA A C 1
ATOM 704 O O . ALA A 1 92 ? -10.561 6.577 18.769 1.00 96.50 92 ALA A O 1
ATOM 705 N N . ASP A 1 93 ? -12.376 6.012 17.538 1.00 95.25 93 ASP A N 1
ATOM 706 C CA . ASP A 1 93 ? -13.309 6.989 18.116 1.00 95.25 93 ASP A CA 1
ATOM 707 C C . ASP A 1 93 ? -12.771 8.436 18.055 1.00 95.25 93 ASP A C 1
ATOM 709 O O . ASP A 1 93 ? -12.873 9.212 19.009 1.00 95.25 93 ASP A O 1
ATOM 713 N N . SER A 1 94 ? -12.146 8.785 16.933 1.00 92.81 94 SER A N 1
ATOM 714 C CA . SER A 1 94 ? -11.431 10.040 16.709 1.00 92.81 94 SER A CA 1
ATOM 715 C C . SER A 1 94 ? -12.354 11.255 16.553 1.00 92.81 94 SER A C 1
ATOM 717 O O . SER A 1 94 ? -12.127 12.274 17.207 1.00 92.81 94 SER A O 1
ATOM 719 N N . LEU A 1 95 ? -13.394 11.167 15.718 1.00 91.69 95 LEU A N 1
ATOM 720 C CA . LEU A 1 95 ? -14.391 12.225 15.500 1.00 91.69 95 LEU A CA 1
ATOM 721 C C . LEU A 1 95 ? -15.778 11.791 15.984 1.00 91.69 95 LEU A C 1
ATOM 723 O O . LEU A 1 95 ? -16.499 12.564 16.618 1.00 91.69 95 LEU A O 1
ATOM 727 N N . PHE A 1 96 ? -16.142 10.544 15.703 1.00 91.81 96 PHE A N 1
ATOM 728 C CA . PHE A 1 96 ? -17.396 9.904 16.057 1.00 91.81 96 PHE A CA 1
ATOM 729 C C . PHE A 1 96 ? -17.148 8.497 16.585 1.00 91.81 96 PHE A C 1
ATOM 731 O O . PHE A 1 96 ? -16.169 7.829 16.262 1.00 91.81 96 PHE A O 1
ATOM 738 N N . LYS A 1 97 ? -18.104 8.011 17.374 1.00 92.94 97 LYS A N 1
ATOM 739 C CA . LYS A 1 97 ? -18.060 6.648 17.887 1.00 92.94 97 LYS A CA 1
ATOM 740 C C . LYS A 1 97 ? -18.070 5.629 16.740 1.00 92.94 97 LYS A C 1
ATOM 742 O O . LYS A 1 97 ? -18.961 5.666 15.893 1.00 92.94 97 LYS A O 1
ATOM 747 N N . GLY A 1 98 ? -17.141 4.683 16.777 1.00 94.00 98 GLY A N 1
ATOM 748 C CA . GLY A 1 98 ? -16.965 3.613 15.800 1.00 94.00 98 GLY A CA 1
ATOM 749 C C . GLY A 1 98 ? -16.116 3.994 14.590 1.00 94.00 98 GLY A C 1
ATOM 750 O O . GLY A 1 98 ? -15.917 3.138 13.731 1.00 94.00 98 GLY A O 1
ATOM 751 N N . ASP A 1 99 ? -15.633 5.235 14.499 1.00 97.06 99 ASP A N 1
ATOM 752 C CA . ASP A 1 99 ? -14.687 5.614 13.454 1.00 97.06 99 ASP A CA 1
ATOM 753 C C . ASP A 1 99 ? -13.247 5.198 13.791 1.00 97.06 99 ASP A C 1
ATOM 755 O O . ASP A 1 99 ? -12.918 4.826 14.925 1.00 97.06 99 ASP A O 1
ATOM 759 N N . ALA A 1 100 ? -12.383 5.274 12.783 1.00 98.12 100 ALA A N 1
ATOM 760 C CA . ALA A 1 100 ? -10.948 5.201 12.971 1.00 98.12 100 ALA A CA 1
ATOM 761 C C . ALA A 1 100 ? -10.218 6.104 11.975 1.00 98.12 100 ALA A C 1
ATOM 763 O O . ALA A 1 100 ? -10.428 5.999 10.764 1.00 98.12 100 ALA A O 1
ATOM 764 N N . LEU A 1 101 ? -9.314 6.935 12.493 1.00 98.50 101 LEU A N 1
ATOM 765 C CA . LEU A 1 101 ? -8.316 7.678 11.727 1.00 98.50 101 LEU A CA 1
ATOM 766 C C . LEU A 1 101 ? -6.984 6.930 11.792 1.00 98.50 101 LEU A C 1
ATOM 768 O O . LEU A 1 101 ? -6.521 6.588 12.879 1.00 98.50 101 LEU A O 1
ATOM 772 N N . SER A 1 102 ? -6.324 6.723 10.660 1.00 98.44 102 SER A N 1
ATOM 773 C CA . SER A 1 102 ? -4.977 6.164 10.612 1.00 98.44 102 SER A CA 1
ATOM 774 C C . SER A 1 102 ? -4.005 7.060 9.868 1.00 98.44 102 SER A C 1
ATOM 776 O O . SER A 1 102 ? -4.367 7.656 8.858 1.00 98.44 102 SER A O 1
ATOM 778 N N . VAL A 1 103 ? -2.763 7.099 10.338 1.00 98.69 103 VAL A N 1
ATOM 779 C CA . VAL A 1 103 ? -1.635 7.728 9.643 1.00 98.69 103 VAL A CA 1
ATOM 780 C C . VAL A 1 103 ? -0.497 6.727 9.545 1.00 98.69 103 VAL A C 1
ATOM 782 O O . VAL A 1 103 ? -0.257 5.977 10.497 1.00 98.69 103 VAL A O 1
ATOM 785 N N . GLY A 1 104 ? 0.182 6.692 8.406 1.00 98.75 104 GLY A N 1
ATOM 786 C CA . GLY A 1 104 ? 1.216 5.705 8.126 1.00 98.75 104 GLY A CA 1
ATOM 787 C C . GLY A 1 104 ? 2.400 6.281 7.369 1.00 98.75 104 GLY A C 1
ATOM 788 O O . GLY A 1 104 ? 2.267 7.263 6.636 1.00 98.75 104 GLY A O 1
ATOM 789 N N . VAL A 1 105 ? 3.549 5.641 7.557 1.00 98.88 105 VAL A N 1
ATOM 790 C CA . VAL A 1 105 ? 4.760 5.846 6.769 1.00 98.88 105 VAL A CA 1
ATOM 791 C C . VAL A 1 105 ? 5.378 4.495 6.419 1.00 98.88 105 VAL A C 1
ATOM 793 O O . VAL A 1 105 ? 5.446 3.623 7.287 1.00 98.88 105 VAL A O 1
ATOM 796 N N . SER A 1 106 ? 5.848 4.354 5.183 1.00 98.81 106 SER A N 1
ATOM 797 C CA . SER A 1 106 ? 6.708 3.257 4.737 1.00 98.81 106 SER A CA 1
ATOM 798 C C . SER A 1 106 ? 7.977 3.808 4.096 1.00 98.81 106 SER A C 1
ATOM 800 O O . SER A 1 106 ? 7.971 4.902 3.525 1.00 98.81 106 SER A O 1
ATOM 802 N N . TYR A 1 107 ? 9.061 3.051 4.212 1.00 98.81 107 TYR A N 1
ATOM 803 C CA . TYR A 1 107 ? 10.371 3.372 3.668 1.00 98.81 107 TYR A CA 1
ATOM 804 C C . TYR A 1 107 ? 11.023 2.131 3.075 1.00 98.81 107 TYR A C 1
ATOM 806 O O . TYR A 1 107 ? 11.047 1.088 3.730 1.00 98.81 107 TYR A O 1
ATOM 814 N N . SER A 1 108 ? 11.631 2.283 1.905 1.00 98.81 108 SER A N 1
ATOM 815 C CA . SER A 1 108 ? 12.545 1.310 1.315 1.00 98.81 108 SER A CA 1
ATOM 816 C C . SER A 1 108 ? 13.808 2.025 0.851 1.00 98.81 108 SER A C 1
ATOM 818 O O . SER A 1 108 ? 13.725 3.123 0.299 1.00 98.81 108 SER A O 1
ATOM 820 N N . ASP A 1 109 ? 14.973 1.433 1.091 1.00 98.25 109 ASP A N 1
ATOM 821 C CA . ASP A 1 109 ? 16.245 1.905 0.541 1.00 98.25 109 ASP A CA 1
ATOM 822 C C . ASP A 1 109 ? 16.497 1.391 -0.883 1.00 98.25 109 ASP A C 1
ATOM 824 O O . ASP A 1 109 ? 17.203 2.055 -1.642 1.00 98.25 109 ASP A O 1
ATOM 828 N N . ASP A 1 110 ? 15.875 0.268 -1.245 1.00 98.19 110 ASP A N 1
ATOM 829 C CA . ASP A 1 110 ? 15.880 -0.323 -2.581 1.00 98.19 110 ASP A CA 1
ATOM 830 C C . ASP A 1 110 ? 14.483 -0.865 -2.913 1.00 98.19 110 ASP A C 1
ATOM 832 O O . ASP A 1 110 ? 14.136 -1.994 -2.561 1.00 98.19 110 ASP A O 1
ATOM 836 N N . TYR A 1 111 ? 13.645 -0.008 -3.499 1.00 98.50 111 TYR A N 1
ATOM 837 C CA . TYR A 1 111 ? 12.236 -0.300 -3.760 1.00 98.50 111 TYR A CA 1
ATOM 838 C C . TYR A 1 111 ? 12.027 -1.143 -5.028 1.00 98.50 111 TYR A C 1
ATOM 840 O O . TYR A 1 111 ? 12.973 -1.438 -5.759 1.00 98.50 111 TYR A O 1
ATOM 848 N N . TRP A 1 112 ? 10.775 -1.534 -5.287 1.00 97.69 112 TRP A N 1
ATOM 849 C CA . TRP A 1 112 ? 10.363 -2.423 -6.376 1.00 97.69 112 TRP A CA 1
ATOM 850 C C . TRP A 1 112 ? 11.122 -2.185 -7.689 1.00 97.69 112 TRP A C 1
ATOM 852 O O . TRP A 1 112 ? 11.182 -1.069 -8.209 1.00 97.69 112 TRP A O 1
ATOM 862 N N . GLY A 1 113 ? 11.681 -3.257 -8.253 1.00 97.31 113 GLY A N 1
ATOM 863 C CA . GLY A 1 113 ? 12.439 -3.174 -9.502 1.00 97.31 113 GLY A CA 1
ATOM 864 C C . GLY A 1 113 ? 13.788 -2.464 -9.359 1.00 97.31 113 GLY A C 1
ATOM 865 O O . GLY A 1 113 ? 14.263 -1.868 -10.327 1.00 97.31 113 GLY A O 1
ATOM 866 N N . HIS A 1 114 ? 14.386 -2.487 -8.170 1.00 97.94 114 HIS A N 1
ATOM 867 C CA . HIS A 1 114 ? 15.606 -1.759 -7.821 1.00 97.94 114 HIS A CA 1
ATOM 868 C C . HIS A 1 114 ? 15.517 -0.258 -8.102 1.00 97.94 114 HIS A C 1
ATOM 870 O O . HIS A 1 114 ? 16.391 0.327 -8.748 1.00 97.94 114 HIS A O 1
ATOM 876 N N . SER A 1 115 ? 14.402 0.367 -7.720 1.00 97.62 115 SER A N 1
ATOM 877 C CA . SER A 1 115 ? 14.130 1.775 -8.028 1.00 97.62 115 SER A CA 1
ATOM 878 C C . SER A 1 115 ? 14.741 2.753 -7.016 1.00 97.62 115 SER A C 1
ATOM 880 O O . SER A 1 115 ? 14.306 3.904 -6.951 1.00 97.62 115 SER A O 1
ATOM 882 N N . ASP A 1 116 ? 15.735 2.318 -6.239 1.00 97.88 116 ASP A N 1
ATOM 883 C CA . ASP A 1 116 ? 16.342 3.067 -5.137 1.00 97.88 116 ASP A CA 1
ATOM 884 C C . ASP A 1 116 ? 15.313 3.468 -4.054 1.00 97.88 116 ASP A C 1
ATOM 886 O O . ASP A 1 116 ? 14.240 2.880 -3.904 1.00 97.88 116 ASP A O 1
ATOM 890 N N . GLU A 1 117 ? 15.673 4.497 -3.287 1.00 98.44 117 GLU A N 1
ATOM 891 C CA . GLU A 1 117 ? 14.936 5.052 -2.162 1.00 98.44 117 GLU A CA 1
ATOM 892 C C . GLU A 1 117 ? 13.474 5.393 -2.489 1.00 98.44 117 GLU A C 1
ATOM 894 O O . GLU A 1 117 ? 13.172 6.138 -3.431 1.00 98.44 117 GLU A O 1
ATOM 899 N N . PHE A 1 118 ? 12.581 4.935 -1.616 1.00 98.69 118 PHE A N 1
ATOM 900 C CA . PHE A 1 118 ? 11.152 5.195 -1.668 1.00 98.69 118 PHE A CA 1
ATOM 901 C C . PHE A 1 118 ? 10.605 5.565 -0.293 1.00 98.69 118 PHE A C 1
ATOM 903 O O . PHE A 1 118 ? 10.959 4.972 0.728 1.00 98.69 118 PHE A O 1
ATOM 910 N N . TRP A 1 119 ? 9.689 6.527 -0.291 1.00 98.81 119 TRP A N 1
ATOM 911 C CA . TRP A 1 119 ? 8.871 6.876 0.856 1.00 98.81 119 TRP A CA 1
ATOM 912 C C . TRP A 1 119 ? 7.398 6.868 0.480 1.00 98.81 119 TRP A C 1
ATOM 914 O O . TRP A 1 119 ? 7.003 7.448 -0.532 1.00 98.81 119 TRP A O 1
ATOM 924 N N . TYR A 1 120 ? 6.578 6.324 1.369 1.00 98.81 120 TYR A N 1
ATOM 925 C CA . TYR A 1 120 ? 5.130 6.414 1.281 1.00 98.81 120 TYR A CA 1
ATOM 926 C C . TYR A 1 120 ? 4.565 7.011 2.559 1.00 98.81 120 TYR A C 1
ATOM 928 O O . TYR A 1 120 ? 4.860 6.527 3.647 1.00 98.81 120 TYR A O 1
ATOM 936 N N . PHE A 1 121 ? 3.731 8.039 2.443 1.00 98.88 121 PHE A N 1
ATOM 937 C CA . PHE A 1 121 ? 3.020 8.642 3.570 1.00 98.88 121 PHE A CA 1
ATOM 938 C C . PHE A 1 121 ? 1.529 8.574 3.307 1.00 98.88 121 PHE A C 1
ATOM 940 O O . PHE A 1 121 ? 1.086 9.002 2.248 1.00 98.88 121 PHE A O 1
ATOM 947 N N . ASN A 1 122 ? 0.735 8.098 4.261 1.00 98.75 122 ASN A N 1
ATOM 948 C CA . ASN A 1 122 ? -0.705 7.986 4.056 1.00 98.75 122 ASN A CA 1
ATOM 949 C C . ASN A 1 122 ? -1.531 8.441 5.252 1.00 98.75 122 ASN A C 1
ATOM 951 O O . ASN A 1 122 ? -1.099 8.400 6.408 1.00 98.75 122 ASN A O 1
ATOM 955 N N . VAL A 1 123 ? -2.754 8.856 4.934 1.00 98.81 123 VAL A N 1
ATOM 956 C CA . VAL A 1 123 ? -3.832 9.097 5.886 1.00 98.81 123 VAL A CA 1
ATOM 957 C C . VAL A 1 123 ? -5.049 8.312 5.421 1.00 98.81 123 VAL A C 1
ATOM 959 O O . VAL A 1 123 ? -5.428 8.366 4.252 1.00 98.81 123 VAL A O 1
ATOM 962 N N . GLY A 1 124 ? -5.674 7.594 6.344 1.00 98.56 124 GLY A N 1
ATOM 963 C CA . GLY A 1 124 ? -6.884 6.818 6.109 1.00 98.56 124 GLY A CA 1
ATOM 964 C C . GLY A 1 124 ? -7.943 7.136 7.150 1.00 98.56 124 GLY A C 1
ATOM 965 O O . GLY A 1 124 ? -7.624 7.431 8.299 1.00 98.56 124 GLY A O 1
ATOM 966 N N . TYR A 1 125 ? -9.204 7.065 6.759 1.00 98.62 125 TYR A N 1
ATOM 967 C CA . TYR A 1 125 ? -10.342 7.256 7.638 1.00 98.62 125 TYR A CA 1
ATOM 968 C C . TYR A 1 125 ? -11.434 6.244 7.306 1.00 98.62 125 TYR A C 1
ATOM 970 O O . TYR A 1 125 ? -11.739 5.993 6.139 1.00 98.62 125 TYR A O 1
ATOM 978 N N . SER A 1 126 ? -12.034 5.672 8.342 1.00 98.38 126 SER A N 1
ATOM 979 C CA . SER A 1 126 ? -13.183 4.779 8.220 1.00 98.38 126 SER A CA 1
ATOM 980 C C . SER A 1 126 ? -14.245 5.165 9.232 1.00 98.38 126 SER A C 1
ATOM 982 O O . SER A 1 126 ? -13.904 5.502 10.363 1.00 98.38 126 SER A O 1
ATOM 984 N N . ALA A 1 127 ? -15.517 5.132 8.842 1.00 98.25 127 ALA A N 1
ATOM 985 C CA . ALA A 1 127 ? -16.616 5.454 9.747 1.00 98.25 127 ALA A CA 1
ATOM 986 C C . ALA A 1 127 ? -17.912 4.725 9.366 1.00 98.25 127 ALA A C 1
ATOM 988 O O . ALA A 1 127 ? -18.208 4.589 8.174 1.00 98.25 127 ALA A O 1
ATOM 989 N N . PRO A 1 128 ? -18.723 4.293 10.348 1.00 97.56 128 PRO A N 1
ATOM 990 C CA . PRO A 1 128 ? -20.047 3.750 10.078 1.00 97.56 128 PRO A CA 1
ATOM 991 C C . PRO A 1 128 ? -20.955 4.815 9.448 1.00 97.56 128 PRO A C 1
ATOM 993 O O . PRO A 1 128 ? -21.004 5.966 9.887 1.00 97.56 128 PRO A O 1
ATOM 996 N N . ILE A 1 129 ? -21.713 4.427 8.424 1.00 96.56 129 ILE A N 1
ATOM 997 C CA . ILE A 1 129 ? -22.694 5.290 7.762 1.00 96.56 129 ILE A CA 1
ATOM 998 C C . ILE A 1 129 ? -24.019 5.167 8.514 1.00 96.56 129 ILE A C 1
ATOM 1000 O O . ILE A 1 129 ? -24.891 4.375 8.143 1.00 96.56 129 ILE A O 1
ATOM 1004 N N . ALA A 1 130 ? -24.162 5.952 9.585 1.00 93.31 130 ALA A N 1
ATOM 1005 C CA . ALA A 1 130 ? -25.315 5.889 10.487 1.00 93.31 130 ALA A CA 1
ATOM 1006 C C . ALA A 1 130 ? -25.638 4.426 10.884 1.00 93.31 130 ALA A C 1
ATOM 1008 O O . ALA A 1 130 ? -24.733 3.611 11.051 1.00 93.31 130 ALA A O 1
ATOM 1009 N N . ASP A 1 131 ? -26.921 4.073 10.977 1.00 92.81 131 ASP A N 1
ATOM 1010 C CA . ASP A 1 131 ? -27.377 2.725 11.347 1.00 92.81 131 ASP A CA 1
ATOM 1011 C C . ASP A 1 131 ? -27.599 1.803 10.131 1.00 92.81 131 ASP A C 1
ATOM 1013 O O . ASP A 1 131 ? -28.315 0.805 10.210 1.00 92.81 131 ASP A O 1
ATOM 1017 N N . THR A 1 132 ? -27.017 2.128 8.973 1.00 96.06 132 THR A N 1
ATOM 1018 C CA . THR A 1 132 ? -27.246 1.367 7.729 1.00 96.06 132 THR A CA 1
ATOM 1019 C C . THR A 1 132 ? -26.501 0.029 7.686 1.00 96.06 132 THR A C 1
ATOM 1021 O O . THR A 1 132 ? -26.823 -0.830 6.866 1.00 96.06 132 THR A O 1
ATOM 1024 N N . GLY A 1 133 ? -25.499 -0.148 8.553 1.00 94.88 133 GLY A N 1
ATOM 1025 C CA . GLY A 1 133 ? -24.581 -1.290 8.552 1.00 94.88 133 GLY A CA 1
ATOM 1026 C C . GLY A 1 133 ? -23.432 -1.181 7.543 1.00 94.88 133 GLY A C 1
ATOM 1027 O O . GLY A 1 133 ? -22.572 -2.058 7.520 1.00 94.88 133 GLY A O 1
ATOM 1028 N N . PHE A 1 134 ? -23.396 -0.122 6.730 1.00 97.94 134 PHE A N 1
ATOM 1029 C CA . PHE A 1 134 ? -22.265 0.178 5.856 1.00 97.94 134 PHE A CA 1
ATOM 1030 C C . PHE A 1 134 ? -21.173 0.949 6.602 1.00 97.94 134 PHE A C 1
ATOM 1032 O O . PHE A 1 134 ? -21.473 1.784 7.458 1.00 97.94 134 PHE A O 1
ATOM 1039 N N . THR A 1 135 ? -19.920 0.733 6.210 1.00 98.31 135 THR A N 1
ATOM 1040 C CA . THR A 1 135 ? -18.771 1.544 6.637 1.00 98.31 135 THR A CA 1
ATOM 1041 C C . THR A 1 135 ? -18.215 2.280 5.428 1.00 98.31 135 THR A C 1
ATOM 1043 O O . THR A 1 135 ? -17.904 1.657 4.414 1.00 98.31 135 THR A O 1
ATOM 1046 N N . GLY A 1 136 ? -18.108 3.603 5.525 1.00 98.44 136 GLY A N 1
ATOM 1047 C CA . GLY A 1 136 ? -17.415 4.427 4.541 1.00 98.44 136 GLY A CA 1
ATOM 1048 C C . GLY A 1 136 ? -15.911 4.406 4.787 1.00 98.44 136 GLY A C 1
ATOM 1049 O O . GLY A 1 136 ? -15.470 4.353 5.937 1.00 98.44 136 GLY A O 1
ATOM 1050 N N . LEU A 1 137 ? -15.139 4.459 3.707 1.00 98.38 137 LEU A N 1
ATOM 1051 C CA . LEU A 1 137 ? -13.681 4.403 3.705 1.00 98.38 137 LEU A CA 1
ATOM 1052 C C . LEU A 1 137 ? -13.141 5.537 2.839 1.00 98.38 137 LEU A C 1
ATOM 1054 O O . LEU A 1 137 ? -13.661 5.792 1.752 1.00 98.38 137 LEU A O 1
ATOM 1058 N N . ALA A 1 138 ? -12.076 6.184 3.287 1.00 98.56 138 ALA A N 1
ATOM 1059 C CA . ALA A 1 138 ? -11.309 7.108 2.469 1.00 98.56 138 ALA A CA 1
ATOM 1060 C C . ALA A 1 138 ? -9.828 7.013 2.829 1.00 98.56 138 ALA A C 1
ATOM 1062 O O . ALA A 1 138 ? -9.485 6.902 4.005 1.00 98.56 138 ALA A O 1
ATOM 1063 N N . SER A 1 139 ? -8.947 7.095 1.842 1.00 98.62 139 SER A N 1
ATOM 1064 C CA . SER A 1 139 ? -7.518 7.266 2.072 1.00 98.62 139 SER A CA 1
ATOM 1065 C C . SER A 1 139 ? -6.875 8.098 0.978 1.00 98.62 139 SER A C 1
ATOM 1067 O O . SER A 1 139 ? -7.337 8.126 -0.163 1.00 98.62 139 SER A O 1
ATOM 1069 N N . VAL A 1 140 ? -5.795 8.768 1.355 1.00 98.88 140 VAL A N 1
ATOM 1070 C CA . VAL A 1 140 ? -4.894 9.470 0.450 1.00 98.88 140 VAL A CA 1
ATOM 1071 C C . VAL A 1 140 ? -3.463 9.120 0.829 1.00 98.88 140 VAL A C 1
ATOM 1073 O O . VAL A 1 140 ? -3.132 9.036 2.019 1.00 98.88 140 VAL A O 1
ATOM 1076 N N . GLY A 1 141 ? -2.642 8.905 -0.184 1.00 98.75 141 GLY A N 1
ATOM 1077 C CA . GLY A 1 141 ? -1.249 8.523 -0.069 1.00 98.75 141 GLY A CA 1
ATOM 1078 C C . GLY A 1 141 ? -0.359 9.454 -0.883 1.00 98.75 141 GLY A C 1
ATOM 1079 O O . GLY A 1 141 ? -0.769 9.940 -1.929 1.00 98.75 141 GLY A O 1
ATOM 1080 N N . TYR A 1 142 ? 0.842 9.740 -0.392 1.00 98.75 142 TYR A N 1
ATOM 1081 C CA . TYR A 1 142 ? 1.892 10.458 -1.109 1.00 98.75 142 TYR A CA 1
ATOM 1082 C C . TYR A 1 142 ? 3.097 9.539 -1.263 1.00 98.75 142 TYR A C 1
ATOM 1084 O O . TYR A 1 142 ? 3.713 9.135 -0.273 1.00 98.75 142 TYR A O 1
ATOM 1092 N N . ASN A 1 143 ? 3.420 9.234 -2.511 1.00 98.56 143 ASN A N 1
ATOM 1093 C CA . ASN A 1 143 ? 4.510 8.372 -2.933 1.00 98.56 143 ASN A CA 1
ATOM 1094 C C . ASN A 1 143 ? 5.662 9.258 -3.388 1.00 98.56 143 ASN A C 1
ATOM 1096 O O . ASN A 1 143 ? 5.488 10.077 -4.290 1.00 98.56 143 ASN A O 1
ATOM 1100 N N . LYS A 1 144 ? 6.837 9.101 -2.783 1.00 98.56 144 LYS A N 1
ATOM 1101 C CA . LYS A 1 144 ? 8.055 9.827 -3.143 1.00 98.56 144 LYS A CA 1
ATOM 1102 C C . LYS A 1 144 ? 9.138 8.839 -3.533 1.00 98.56 144 LYS A C 1
ATOM 1104 O O . LYS A 1 144 ? 9.613 8.071 -2.703 1.00 98.56 144 LYS A O 1
ATOM 1109 N N . LEU A 1 145 ? 9.536 8.905 -4.792 1.00 98.19 145 LEU A N 1
ATOM 1110 C CA . LEU A 1 145 ? 10.607 8.118 -5.374 1.00 98.19 145 LEU A CA 1
ATOM 1111 C C . LEU A 1 145 ? 11.894 8.945 -5.359 1.00 98.19 145 LEU A C 1
ATOM 1113 O O . LEU A 1 145 ? 11.864 10.177 -5.237 1.00 98.19 145 LEU A O 1
ATOM 1117 N N . LYS A 1 146 ? 13.038 8.275 -5.510 1.00 97.88 146 LYS A N 1
ATOM 1118 C CA . LYS A 1 146 ? 14.343 8.942 -5.525 1.00 97.88 146 LYS A CA 1
ATOM 1119 C C . LYS A 1 146 ? 14.440 10.033 -6.588 1.00 97.88 146 LYS A C 1
ATOM 1121 O O . LYS A 1 146 ? 15.029 11.089 -6.350 1.00 97.88 146 LYS A O 1
ATOM 1126 N N . ASN A 1 147 ? 13.930 9.735 -7.776 1.00 97.06 147 ASN A N 1
ATOM 1127 C CA . ASN A 1 147 ? 13.958 10.588 -8.951 1.00 97.06 147 ASN A CA 1
ATOM 1128 C C . ASN A 1 147 ? 12.913 10.096 -9.976 1.00 97.06 147 ASN A C 1
ATOM 1130 O O . ASN A 1 147 ? 12.191 9.124 -9.750 1.00 97.06 147 ASN A O 1
ATOM 1134 N N . LYS A 1 148 ? 12.846 10.773 -11.123 1.00 95.75 148 LYS A N 1
ATOM 1135 C CA . LYS A 1 148 ? 11.934 10.437 -12.223 1.00 95.75 148 LYS A CA 1
ATOM 1136 C C . LYS A 1 148 ? 12.194 9.078 -12.882 1.00 95.75 148 LYS A C 1
ATOM 1138 O O . LYS A 1 148 ? 11.258 8.470 -13.387 1.00 95.75 148 LYS A O 1
ATOM 1143 N N . ASP A 1 149 ? 13.439 8.603 -12.886 1.00 96.44 149 ASP A N 1
ATOM 1144 C CA . ASP A 1 149 ? 13.803 7.315 -13.482 1.00 96.44 149 ASP A CA 1
ATOM 1145 C C . ASP A 1 149 ? 13.279 6.175 -12.592 1.00 96.44 149 ASP A C 1
ATOM 1147 O O . ASP A 1 149 ? 12.672 5.230 -13.091 1.00 96.44 149 ASP A O 1
ATOM 1151 N N . SER A 1 150 ? 13.372 6.327 -11.267 1.00 96.81 150 SER A N 1
ATOM 1152 C CA . SER A 1 150 ? 12.711 5.446 -10.295 1.00 96.81 150 SER A CA 1
ATOM 1153 C C . SER A 1 150 ? 11.189 5.415 -10.475 1.00 96.81 150 SER A C 1
ATOM 1155 O O . SER A 1 150 ? 10.584 4.345 -10.464 1.00 96.81 150 SER A O 1
ATOM 1157 N N . LEU A 1 151 ? 10.554 6.575 -10.687 1.00 95.56 151 LEU A N 1
ATOM 1158 C CA . LEU A 1 151 ? 9.110 6.642 -10.945 1.00 95.56 151 LEU A CA 1
ATOM 1159 C C . LEU A 1 151 ? 8.731 5.941 -12.257 1.00 95.56 151 LEU A C 1
ATOM 1161 O O . LEU A 1 151 ? 7.736 5.218 -12.290 1.00 95.56 151 LEU A O 1
ATOM 1165 N N . LEU A 1 152 ? 9.541 6.092 -13.310 1.00 94.56 152 LEU A N 1
ATOM 1166 C CA . LEU A 1 152 ? 9.350 5.387 -14.581 1.00 94.56 152 LEU A CA 1
ATOM 1167 C C . LEU A 1 152 ? 9.413 3.865 -14.422 1.00 94.56 152 LEU A C 1
ATOM 1169 O O . LEU A 1 152 ? 8.661 3.166 -15.101 1.00 94.56 152 LEU A O 1
ATOM 1173 N N . VAL A 1 153 ? 10.272 3.355 -13.534 1.00 95.44 153 VAL A N 1
ATOM 1174 C CA . VAL A 1 153 ? 10.323 1.923 -13.205 1.00 95.44 153 VAL A CA 1
ATOM 1175 C C . VAL A 1 153 ? 9.038 1.486 -12.505 1.00 95.44 153 VAL A C 1
ATOM 1177 O O . VAL A 1 153 ? 8.370 0.578 -12.989 1.00 95.44 153 VAL A O 1
ATOM 1180 N N . VAL A 1 154 ? 8.667 2.150 -11.409 1.00 94.88 154 VAL A N 1
ATOM 1181 C CA . VAL A 1 154 ? 7.569 1.721 -10.523 1.00 94.88 154 VAL A CA 1
ATOM 1182 C C . VAL A 1 154 ? 6.193 1.906 -11.153 1.00 94.88 154 VAL A C 1
ATOM 1184 O O . VAL A 1 154 ? 5.339 1.026 -11.085 1.00 94.88 154 VAL A O 1
ATOM 1187 N N . ALA A 1 155 ? 5.951 3.080 -11.727 1.00 92.12 155 ALA A N 1
ATOM 1188 C CA . ALA A 1 155 ? 4.618 3.504 -12.127 1.00 92.12 155 ALA A CA 1
ATOM 1189 C C . ALA A 1 155 ? 4.518 3.824 -13.622 1.00 92.12 155 ALA A C 1
ATOM 1191 O O . ALA A 1 155 ? 3.419 4.059 -14.121 1.00 92.12 155 ALA A O 1
ATOM 1192 N N . GLY A 1 156 ? 5.626 3.841 -14.365 1.00 89.12 156 GLY A N 1
ATOM 1193 C CA . GLY A 1 156 ? 5.646 4.347 -15.735 1.00 89.12 156 GLY A CA 1
ATOM 1194 C C . GLY A 1 156 ? 5.437 5.862 -15.758 1.00 89.12 156 GLY A C 1
ATOM 1195 O O . GLY A 1 156 ? 6.072 6.594 -15.011 1.00 89.12 156 GLY A O 1
ATOM 1196 N N . GLY A 1 157 ? 4.547 6.364 -16.608 1.00 85.12 157 GLY A N 1
ATOM 1197 C CA . GLY A 1 157 ? 4.307 7.802 -16.708 1.00 85.12 157 GLY A CA 1
ATOM 1198 C C . GLY A 1 157 ? 5.129 8.471 -17.817 1.00 85.12 157 GLY A C 1
ATOM 1199 O O . GLY A 1 157 ? 5.893 7.819 -18.530 1.00 85.12 157 GLY A O 1
ATOM 1200 N N . PRO A 1 158 ? 4.984 9.794 -17.987 1.00 84.44 158 PRO A N 1
ATOM 1201 C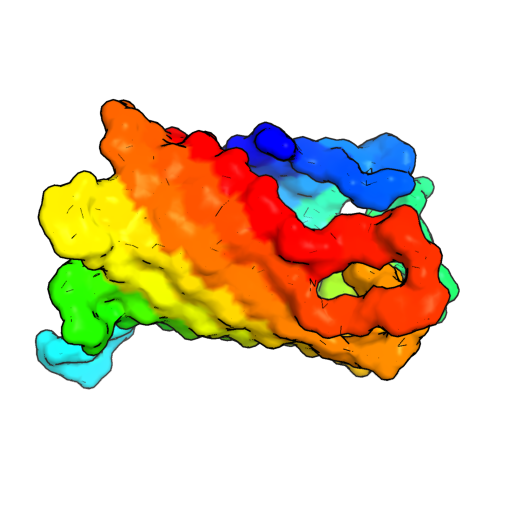 CA . PRO A 1 158 ? 5.818 10.587 -18.881 1.00 84.44 158 PRO A CA 1
ATOM 1202 C C . PRO A 1 158 ? 7.218 10.818 -18.289 1.00 84.44 158 PRO A C 1
ATOM 1204 O O . PRO A 1 158 ? 8.091 11.328 -18.987 1.00 84.44 158 PRO A O 1
ATOM 1207 N N . GLY A 1 159 ? 7.442 10.433 -17.024 1.00 80.00 159 GLY A N 1
ATOM 1208 C CA . GLY A 1 159 ? 8.737 10.538 -16.355 1.00 80.00 159 GLY A CA 1
ATOM 1209 C C . GLY A 1 159 ? 9.176 11.977 -16.121 1.00 80.00 159 GLY A C 1
ATOM 1210 O O . GLY A 1 159 ? 10.351 12.292 -16.293 1.00 80.00 159 GLY A O 1
ATOM 1211 N N . GLU A 1 160 ? 8.239 12.869 -15.803 1.00 86.06 160 GLU A N 1
ATOM 1212 C CA . GLU A 1 160 ? 8.544 14.273 -15.490 1.00 86.06 160 GLU A CA 1
ATOM 1213 C C . GLU A 1 160 ? 8.635 14.525 -13.980 1.00 86.06 160 GLU A C 1
ATOM 1215 O O . GLU A 1 160 ? 9.399 15.389 -13.551 1.00 86.06 160 GLU A O 1
ATOM 1220 N N . ASP A 1 161 ? 7.930 13.716 -13.190 1.00 92.25 161 ASP A N 1
ATOM 1221 C CA . ASP A 1 161 ? 7.836 13.828 -11.739 1.00 92.25 161 ASP A CA 1
ATOM 1222 C C . ASP A 1 161 ? 8.609 12.704 -11.039 1.00 92.25 161 ASP A C 1
ATOM 1224 O O . ASP A 1 161 ? 8.934 11.676 -11.630 1.00 92.25 161 ASP A O 1
ATOM 1228 N N . ASP A 1 162 ? 8.887 12.895 -9.752 1.00 96.19 162 ASP A N 1
ATOM 1229 C CA . ASP A 1 162 ? 9.490 11.901 -8.854 1.00 96.19 162 ASP A CA 1
ATOM 1230 C C . ASP A 1 162 ? 8.549 11.522 -7.695 1.00 96.19 162 ASP A C 1
ATOM 1232 O O . ASP A 1 162 ? 8.953 10.898 -6.715 1.00 96.19 162 ASP A O 1
ATOM 1236 N N . SER A 1 163 ? 7.293 11.955 -7.763 1.00 97.25 163 SER A N 1
ATOM 1237 C CA . SER A 1 163 ? 6.282 11.678 -6.753 1.00 97.25 163 SER A CA 1
ATOM 1238 C C . SER A 1 163 ? 4.884 11.723 -7.340 1.00 97.25 163 SER A C 1
ATOM 1240 O O . SER A 1 163 ? 4.677 12.304 -8.403 1.00 97.25 163 SER A O 1
ATOM 1242 N N . TYR A 1 164 ? 3.941 11.106 -6.639 1.00 97.50 164 TYR A N 1
ATOM 1243 C CA . TYR A 1 164 ? 2.526 11.142 -6.985 1.00 97.50 164 TYR A CA 1
ATOM 1244 C C . TYR A 1 164 ? 1.651 10.902 -5.755 1.00 97.50 164 TYR A C 1
ATOM 1246 O O . TYR A 1 164 ? 2.093 10.357 -4.739 1.00 97.50 164 TYR A O 1
ATOM 1254 N N . ILE A 1 165 ? 0.393 11.300 -5.860 1.00 98.38 165 ILE A N 1
ATOM 1255 C CA . ILE A 1 165 ? -0.665 11.029 -4.900 1.00 98.38 165 ILE A CA 1
ATOM 1256 C C . ILE A 1 165 ? -1.514 9.874 -5.412 1.00 98.38 165 ILE A C 1
ATOM 1258 O O . ILE A 1 165 ? -1.935 9.873 -6.566 1.00 98.38 165 ILE A O 1
ATOM 1262 N N . ASP A 1 166 ? -1.824 8.925 -4.538 1.00 98.19 166 ASP A N 1
ATOM 1263 C CA . ASP A 1 166 ? -2.903 7.963 -4.744 1.00 98.19 166 ASP A CA 1
ATOM 1264 C C . ASP A 1 166 ? -4.070 8.253 -3.796 1.00 98.19 166 ASP A C 1
ATOM 1266 O O . ASP A 1 166 ? -3.922 8.883 -2.743 1.00 98.19 166 ASP A O 1
ATOM 1270 N N . TYR A 1 167 ? -5.264 7.830 -4.189 1.00 98.56 167 TYR A N 1
ATOM 1271 C CA . TYR A 1 167 ? -6.451 7.970 -3.363 1.00 98.56 167 TYR A CA 1
ATOM 1272 C C . TYR A 1 167 ? -7.392 6.787 -3.523 1.00 98.56 167 TYR A C 1
ATOM 1274 O O . TYR A 1 167 ? -7.484 6.153 -4.577 1.00 98.56 167 TYR A O 1
ATOM 1282 N N . LYS A 1 168 ? -8.158 6.546 -2.463 1.00 98.69 168 LYS A N 1
ATOM 1283 C CA . LYS A 1 168 ? -9.247 5.579 -2.425 1.00 98.69 168 LYS A CA 1
ATOM 1284 C C . LYS A 1 168 ? -10.437 6.178 -1.693 1.00 98.69 168 LYS A C 1
ATOM 1286 O O . LYS A 1 168 ? -10.285 6.781 -0.634 1.00 98.69 168 LYS A O 1
ATOM 1291 N N . VAL A 1 169 ? -11.632 5.970 -2.231 1.00 98.75 169 VAL A N 1
ATOM 1292 C CA . VAL A 1 169 ? -12.900 6.211 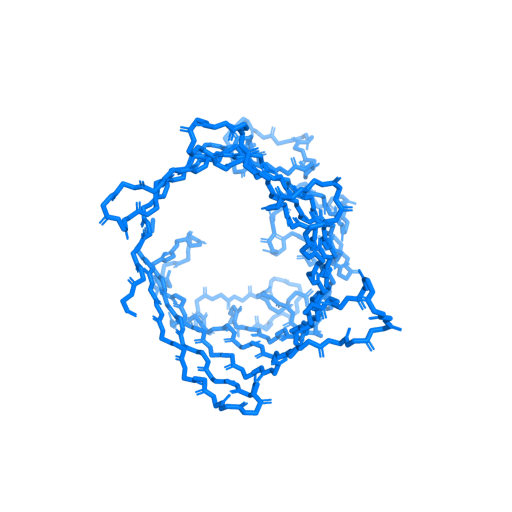-1.535 1.00 98.75 169 VAL A CA 1
ATOM 1293 C C . VAL A 1 169 ? -13.782 5.000 -1.754 1.00 98.75 169 VAL A C 1
ATOM 1295 O O . VAL A 1 169 ? -13.965 4.570 -2.889 1.00 98.75 169 VAL A O 1
ATOM 1298 N N . GLY A 1 170 ? -14.341 4.456 -0.684 1.00 98.56 170 GLY A N 1
ATOM 1299 C CA . GLY A 1 170 ? -15.060 3.198 -0.761 1.00 98.56 170 GLY A CA 1
ATOM 1300 C C . GLY A 1 170 ? -16.152 3.044 0.272 1.00 98.56 170 GLY A C 1
ATOM 1301 O O . GLY A 1 170 ? -16.342 3.868 1.172 1.00 98.56 170 GLY A O 1
ATOM 1302 N N . VAL A 1 171 ? -16.882 1.951 0.118 1.00 98.62 171 VAL A N 1
ATOM 1303 C CA . VAL A 1 171 ? -17.894 1.511 1.066 1.00 98.62 171 VAL A CA 1
ATOM 1304 C C . VAL A 1 171 ? -17.830 -0.001 1.197 1.00 98.62 171 VAL A C 1
ATOM 1306 O O . VAL A 1 171 ? -17.691 -0.711 0.198 1.00 98.62 171 VAL A O 1
ATOM 1309 N N . ASN A 1 172 ? -17.972 -0.502 2.420 1.00 98.31 172 ASN A N 1
ATOM 1310 C CA . ASN A 1 172 ? -18.092 -1.932 2.658 1.00 98.31 172 ASN A CA 1
ATOM 1311 C C . ASN A 1 172 ? -19.303 -2.297 3.514 1.00 98.31 172 ASN A C 1
ATOM 1313 O O . ASN A 1 172 ? -19.898 -1.459 4.199 1.00 98.31 172 ASN A O 1
ATOM 1317 N N . TYR A 1 173 ? -19.686 -3.567 3.423 1.00 98.00 173 TYR A N 1
ATOM 1318 C CA . TYR A 1 173 ? -20.784 -4.157 4.173 1.00 98.00 173 TYR A CA 1
ATOM 1319 C C . TYR A 1 173 ? -20.465 -5.611 4.516 1.00 98.00 173 TYR A C 1
ATOM 1321 O O . TYR A 1 173 ? -19.931 -6.359 3.693 1.00 98.00 173 TYR A O 1
ATOM 1329 N N . ASN A 1 174 ? -20.810 -6.033 5.732 1.00 96.38 174 ASN A N 1
ATOM 1330 C CA . ASN A 1 174 ? -20.598 -7.406 6.180 1.00 96.38 174 ASN A CA 1
ATOM 1331 C C . ASN A 1 174 ? -21.848 -8.261 5.923 1.00 96.38 174 ASN A C 1
ATOM 1333 O O . ASN A 1 174 ? -22.898 -8.050 6.526 1.00 96.38 174 ASN A O 1
ATOM 1337 N N . ILE A 1 175 ? -21.719 -9.259 5.051 1.00 94.81 175 ILE A N 1
ATOM 1338 C CA . ILE A 1 175 ? -22.768 -10.216 4.697 1.00 94.81 175 ILE A CA 1
ATOM 1339 C C . ILE A 1 175 ? -22.325 -11.595 5.174 1.00 94.81 175 ILE A C 1
ATOM 1341 O O . ILE A 1 175 ? -21.446 -12.215 4.581 1.00 94.81 175 ILE A O 1
ATOM 1345 N N . LEU A 1 176 ? -22.941 -12.102 6.245 1.00 93.75 176 LEU A N 1
ATOM 1346 C CA . LEU A 1 176 ? -22.682 -13.457 6.764 1.00 93.75 176 LEU A CA 1
ATOM 1347 C C . LEU A 1 176 ? -21.188 -13.715 7.072 1.00 93.75 176 LEU A C 1
ATOM 1349 O O . LEU A 1 176 ? -20.648 -14.806 6.859 1.00 93.75 176 LEU A O 1
ATOM 1353 N N . GLY A 1 177 ? -20.497 -12.691 7.578 1.00 93.56 177 GLY A N 1
ATOM 1354 C CA . GLY A 1 177 ? -19.076 -12.750 7.899 1.00 93.56 177 GLY A CA 1
ATOM 1355 C C . GLY A 1 177 ? -18.158 -12.686 6.680 1.00 93.56 177 GLY A C 1
ATOM 1356 O O . GLY A 1 177 ? -16.991 -13.033 6.829 1.00 93.56 177 GLY A O 1
ATOM 1357 N N . ILE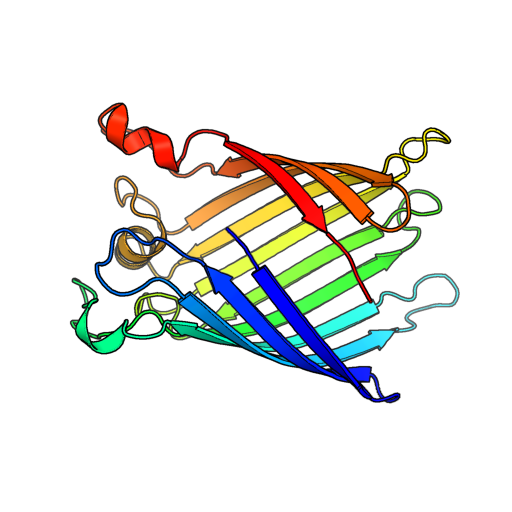 A 1 178 ? -18.670 -12.322 5.503 1.00 97.50 178 ILE A N 1
ATOM 1358 C CA . ILE A 1 178 ? -17.892 -11.911 4.329 1.00 97.50 178 ILE A CA 1
ATOM 1359 C C . ILE A 1 178 ? -18.020 -10.395 4.219 1.00 97.50 178 ILE A C 1
ATOM 1361 O O . ILE A 1 178 ? -19.131 -9.867 4.230 1.00 97.50 178 ILE A O 1
ATOM 1365 N N . VAL A 1 179 ? -16.903 -9.690 4.110 1.00 98.06 179 VAL A N 1
ATOM 1366 C CA . VAL A 1 179 ? -16.903 -8.251 3.833 1.00 98.06 179 VAL A CA 1
ATOM 1367 C C . VAL A 1 179 ? -16.927 -8.065 2.322 1.00 98.06 179 VAL A C 1
ATOM 1369 O O . VAL A 1 179 ? -16.024 -8.541 1.638 1.00 98.06 179 VAL A O 1
ATOM 1372 N N . ALA A 1 180 ? -17.970 -7.415 1.812 1.00 98.38 180 ALA A N 1
ATOM 1373 C CA . ALA A 1 180 ? -18.044 -6.959 0.430 1.00 98.38 180 ALA A CA 1
ATOM 1374 C C . ALA A 1 180 ? -17.705 -5.470 0.383 1.00 98.38 180 ALA A C 1
ATOM 1376 O O . ALA A 1 180 ? -18.329 -4.687 1.101 1.00 98.38 180 ALA A O 1
ATOM 1377 N N . GLU A 1 181 ? -16.737 -5.090 -0.444 1.00 98.56 181 GLU A N 1
ATOM 1378 C CA . GLU A 1 181 ? -16.214 -3.725 -0.525 1.00 98.56 181 GLU A CA 1
ATOM 1379 C C . GLU A 1 181 ? -16.148 -3.265 -1.980 1.00 98.56 181 GLU A C 1
ATOM 1381 O O . GLU A 1 181 ? -15.733 -4.022 -2.862 1.00 98.56 181 GLU A O 1
ATOM 1386 N N . LEU A 1 182 ? -16.597 -2.036 -2.224 1.00 98.62 182 LEU A N 1
ATOM 1387 C CA . LEU A 1 182 ? -16.499 -1.360 -3.510 1.00 98.62 182 LEU A CA 1
ATOM 1388 C C . LEU A 1 182 ? -15.732 -0.056 -3.324 1.00 98.62 182 LEU A C 1
ATOM 1390 O O . LEU A 1 182 ? -16.146 0.798 -2.538 1.00 98.62 182 LEU A O 1
ATOM 1394 N N . ASP A 1 183 ? -14.673 0.101 -4.106 1.00 98.62 183 ASP A N 1
ATOM 1395 C CA . ASP A 1 183 ? -13.761 1.232 -4.047 1.00 98.62 183 ASP A CA 1
ATOM 1396 C C . ASP A 1 183 ? -13.660 1.944 -5.391 1.00 98.62 183 ASP A C 1
ATOM 1398 O O . ASP A 1 183 ? -13.594 1.316 -6.449 1.00 98.62 183 ASP A O 1
ATOM 1402 N N . VAL A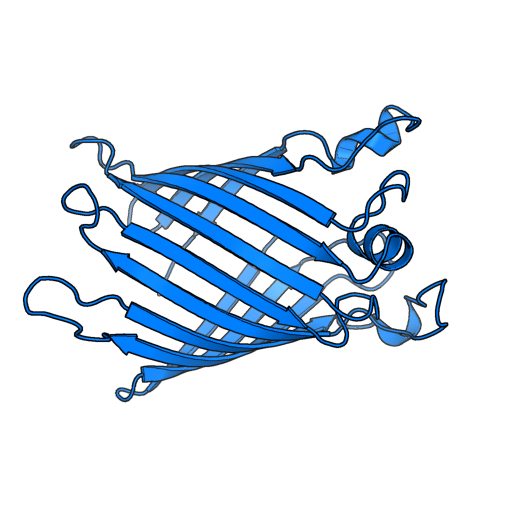 1 184 ? -13.575 3.266 -5.323 1.00 98.62 184 VAL A N 1
ATOM 1403 C CA . VAL A 1 184 ? -13.021 4.130 -6.360 1.00 98.62 184 VAL A CA 1
ATOM 1404 C C . VAL A 1 184 ? -11.563 4.374 -5.994 1.00 98.62 184 VAL A C 1
ATOM 1406 O O . VAL A 1 184 ? -11.293 4.886 -4.907 1.00 98.62 184 VAL A O 1
ATOM 1409 N N . VAL A 1 185 ? -10.637 4.026 -6.883 1.00 98.25 185 VAL A N 1
ATOM 1410 C CA . VAL A 1 185 ? -9.191 4.207 -6.680 1.00 98.25 185 VAL A CA 1
ATOM 1411 C C . VAL A 1 185 ? -8.595 5.025 -7.813 1.00 98.25 185 VAL A C 1
ATOM 1413 O O . VAL A 1 185 ? -9.051 4.931 -8.953 1.00 98.25 185 VAL A O 1
ATOM 1416 N N . GLY A 1 186 ? -7.578 5.824 -7.530 1.00 97.88 186 GLY A N 1
ATOM 1417 C CA . GLY A 1 186 ? -6.913 6.595 -8.569 1.00 97.88 186 GLY A CA 1
ATOM 1418 C C . GLY A 1 186 ? -5.603 7.206 -8.115 1.00 97.88 186 GLY A C 1
ATOM 1419 O O . GLY A 1 186 ? -5.168 7.024 -6.980 1.00 97.88 186 GLY A O 1
ATOM 1420 N N . THR A 1 187 ? -4.989 7.930 -9.040 1.00 96.81 187 THR A N 1
ATOM 1421 C CA . THR A 1 187 ? -3.697 8.586 -8.874 1.00 96.81 187 THR A CA 1
ATOM 1422 C C . THR A 1 187 ? -3.697 9.932 -9.596 1.00 96.81 187 THR A C 1
ATOM 1424 O O . THR A 1 187 ? -4.552 10.172 -10.454 1.00 96.81 187 THR A O 1
ATOM 1427 N N . ASP A 1 188 ? -2.774 10.818 -9.239 1.00 95.62 188 ASP A N 1
ATOM 1428 C CA . ASP A 1 188 ? -2.521 12.073 -9.951 1.00 95.62 188 ASP A CA 1
ATOM 1429 C C . ASP A 1 188 ? -1.320 12.012 -10.910 1.00 95.62 188 ASP A C 1
ATOM 1431 O O . ASP A 1 188 ? -0.953 13.050 -11.466 1.00 95.62 188 ASP A O 1
ATOM 1435 N N . ILE A 1 189 ? -0.743 10.822 -11.147 1.00 95.31 189 ILE A N 1
ATOM 1436 C CA . ILE A 1 189 ? 0.342 10.640 -12.123 1.00 95.31 189 ILE A CA 1
ATOM 1437 C C . ILE A 1 189 ? -0.031 11.321 -13.441 1.00 95.31 189 ILE A C 1
ATOM 1439 O O . ILE A 1 189 ? -1.066 11.034 -14.054 1.00 95.31 189 ILE A O 1
ATOM 1443 N N . SER A 1 190 ? 0.840 12.229 -13.886 1.00 90.69 190 SER A N 1
ATOM 1444 C CA . SER A 1 190 ? 0.648 12.957 -15.134 1.00 90.69 190 SER A CA 1
ATOM 1445 C C . SER A 1 190 ? 0.478 11.982 -16.295 1.00 90.69 190 SER A C 1
ATOM 1447 O O . SER A 1 190 ? 1.235 11.034 -16.458 1.00 90.69 190 SER A O 1
ATOM 1449 N N . THR A 1 191 ? -0.507 12.244 -17.147 1.00 92.81 191 THR A N 1
ATOM 1450 C CA . THR A 1 191 ? -0.730 11.502 -18.397 1.00 92.81 191 THR A CA 1
ATOM 1451 C C . THR A 1 191 ? -0.528 12.388 -19.628 1.00 92.81 191 THR A C 1
ATOM 1453 O O . THR A 1 191 ? -0.925 12.047 -20.750 1.00 92.81 191 THR A O 1
ATOM 1456 N N . SER A 1 192 ? 0.082 13.561 -19.427 1.00 90.75 192 SER A N 1
ATOM 1457 C CA . SER A 1 192 ? 0.380 14.504 -20.500 1.00 90.75 192 SER A CA 1
ATOM 1458 C C . SER A 1 192 ? 1.296 13.857 -21.540 1.00 90.75 192 SER A C 1
ATOM 1460 O O . SER A 1 192 ? 2.226 13.128 -21.211 1.00 90.75 192 SER A O 1
ATOM 1462 N N . GLY A 1 193 ? 1.006 14.081 -22.822 1.00 88.62 193 GLY A N 1
ATOM 1463 C CA . GLY A 1 193 ? 1.786 13.511 -23.926 1.00 88.62 193 GLY A CA 1
ATOM 1464 C C . GLY A 1 193 ? 1.578 12.012 -24.182 1.00 88.62 193 GLY A C 1
ATOM 1465 O O . GLY A 1 193 ? 2.089 11.501 -25.178 1.00 88.62 193 GLY A O 1
ATOM 1466 N N . MET A 1 194 ? 0.797 11.304 -23.360 1.00 92.50 194 MET A N 1
ATOM 1467 C CA . MET A 1 194 ? 0.496 9.888 -23.581 1.00 92.50 194 MET A CA 1
ATOM 1468 C C . MET A 1 194 ? -0.581 9.662 -24.645 1.00 92.50 194 MET A C 1
ATOM 1470 O O . MET A 1 194 ? -1.514 10.453 -24.813 1.00 92.50 194 MET A O 1
ATOM 1474 N N . THR A 1 195 ? -0.499 8.508 -25.312 1.00 93.69 195 THR A N 1
ATOM 1475 C CA . THR A 1 195 ? -1.606 7.973 -26.120 1.00 93.69 195 THR A CA 1
ATOM 1476 C C . THR A 1 195 ? -2.767 7.553 -25.225 1.00 93.69 195 THR A C 1
ATOM 1478 O O . THR A 1 195 ? -2.537 7.147 -24.091 1.00 93.69 195 THR A O 1
ATOM 1481 N N . ASP A 1 196 ? -4.000 7.550 -25.735 1.00 92.88 196 ASP A N 1
ATOM 1482 C CA . ASP A 1 196 ? -5.173 7.134 -24.948 1.00 92.88 196 ASP A CA 1
ATOM 1483 C C . ASP A 1 196 ? -5.035 5.716 -24.370 1.00 92.88 196 ASP A C 1
ATOM 1485 O O . ASP A 1 196 ? -5.488 5.452 -23.263 1.00 92.88 196 ASP A O 1
ATOM 1489 N N . ALA A 1 197 ? -4.363 4.802 -25.080 1.00 90.38 197 ALA A N 1
ATOM 1490 C CA . ALA A 1 197 ? -4.067 3.469 -24.558 1.00 90.38 197 ALA A CA 1
ATOM 1491 C C . ALA A 1 197 ? -3.074 3.504 -23.384 1.00 90.38 197 ALA A C 1
ATOM 1493 O O . ALA A 1 197 ? -3.247 2.752 -22.430 1.00 90.38 197 ALA A O 1
ATOM 1494 N N . GLY A 1 198 ? -2.072 4.385 -23.445 1.00 90.31 198 GLY A N 1
ATOM 1495 C CA . GLY A 1 198 ? -1.087 4.579 -22.381 1.00 90.31 198 GLY A CA 1
ATOM 1496 C C . GLY A 1 198 ? -1.650 5.256 -21.132 1.00 90.31 198 GLY A C 1
ATOM 1497 O O . GLY A 1 198 ? -1.087 5.070 -20.065 1.00 90.31 198 GLY A O 1
ATOM 1498 N N . LYS A 1 199 ? -2.769 5.988 -21.238 1.00 93.31 199 LYS A N 1
ATOM 1499 C CA . LYS A 1 199 ? -3.426 6.632 -20.085 1.00 93.31 199 LYS A CA 1
ATOM 1500 C C . LYS A 1 199 ? -4.215 5.662 -19.213 1.00 93.31 199 LYS A C 1
ATOM 1502 O O . LYS A 1 199 ? -4.327 5.886 -18.017 1.00 93.31 199 LYS A O 1
ATOM 1507 N N . LYS A 1 200 ? -4.727 4.576 -19.802 1.00 91.88 200 LYS A N 1
ATOM 1508 C CA . LYS A 1 200 ? -5.642 3.636 -19.132 1.00 91.88 200 LYS A CA 1
ATOM 1509 C C . LYS A 1 200 ? -5.176 3.127 -17.763 1.00 91.88 200 LYS A C 1
ATOM 1511 O O . LYS A 1 200 ? -6.032 3.017 -16.893 1.00 91.88 200 LYS A O 1
ATOM 1516 N N . PRO A 1 201 ? -3.887 2.801 -17.536 1.00 90.62 201 PRO A N 1
ATOM 1517 C CA . PRO A 1 201 ? -3.426 2.362 -16.217 1.00 90.62 201 PRO A CA 1
ATOM 1518 C C . PRO A 1 201 ? -3.556 3.425 -15.114 1.00 90.62 201 PRO A C 1
ATOM 1520 O O . PRO A 1 201 ? -3.558 3.069 -13.942 1.00 90.62 201 PRO A O 1
ATOM 1523 N N . TYR A 1 202 ? -3.671 4.704 -15.482 1.00 93.62 202 TYR A N 1
ATOM 1524 C CA . TYR A 1 202 ? -3.758 5.846 -14.565 1.00 93.62 202 TYR A CA 1
ATOM 1525 C C . TYR A 1 202 ? -5.186 6.388 -14.416 1.00 93.62 202 TYR A C 1
ATOM 1527 O O . TYR A 1 202 ? -5.429 7.258 -13.581 1.00 93.62 202 TYR A O 1
ATOM 1535 N N . ASP A 1 203 ? -6.132 5.898 -15.224 1.00 94.50 203 ASP A N 1
ATOM 1536 C CA . ASP A 1 203 ? -7.537 6.277 -15.109 1.00 94.50 203 ASP A CA 1
ATOM 1537 C C . ASP A 1 203 ? -8.106 5.804 -13.763 1.00 94.50 203 ASP A C 1
ATOM 1539 O O . ASP A 1 203 ? -7.776 4.726 -13.265 1.00 94.50 203 ASP A O 1
ATOM 1543 N N . THR A 1 204 ? -9.021 6.589 -13.190 1.00 96.88 204 THR A N 1
ATOM 1544 C CA . THR A 1 204 ? -9.742 6.201 -11.974 1.00 96.88 204 THR A CA 1
ATOM 1545 C C . THR A 1 204 ? -10.446 4.855 -12.174 1.00 96.88 204 THR A C 1
ATOM 1547 O O . THR A 1 204 ? -11.302 4.700 -13.049 1.00 96.88 204 THR A O 1
ATOM 1550 N N . GLY A 1 205 ? -10.101 3.887 -11.330 1.00 96.88 205 GLY A N 1
ATOM 1551 C CA . GLY A 1 205 ? -10.604 2.523 -11.370 1.00 96.88 205 GLY A CA 1
ATOM 1552 C C . GLY A 1 205 ? -11.723 2.267 -10.364 1.00 96.88 205 GLY A C 1
ATOM 1553 O O . GLY A 1 205 ? -11.838 2.937 -9.338 1.00 96.88 205 GLY A O 1
ATOM 1554 N N . LEU A 1 206 ? -12.526 1.241 -10.652 1.00 97.81 206 LEU A N 1
ATOM 1555 C CA . LEU A 1 206 ? -13.445 0.634 -9.693 1.00 97.81 206 LEU A CA 1
ATOM 1556 C C . LEU A 1 206 ? -12.920 -0.742 -9.293 1.00 97.81 206 LEU A C 1
ATOM 1558 O O . LEU A 1 206 ? -12.676 -1.585 -10.159 1.00 97.81 206 LEU A O 1
ATOM 1562 N N . VAL A 1 207 ? -12.794 -0.982 -7.992 1.00 97.69 207 VAL A N 1
ATOM 1563 C CA . VAL A 1 207 ? -12.344 -2.263 -7.441 1.00 97.69 207 VAL A CA 1
ATOM 1564 C C . VAL A 1 207 ? -13.441 -2.829 -6.558 1.00 97.69 207 VAL A C 1
ATOM 1566 O O . VAL A 1 207 ? -13.907 -2.176 -5.632 1.00 97.69 207 VAL A O 1
ATOM 1569 N N . PHE A 1 208 ? -13.856 -4.060 -6.847 1.00 98.12 208 PHE A N 1
ATOM 1570 C CA . PHE A 1 208 ? -14.764 -4.815 -5.993 1.00 98.12 208 PHE A CA 1
ATOM 1571 C C . PHE A 1 208 ? -14.013 -5.979 -5.355 1.00 98.12 208 PHE A C 1
ATOM 1573 O O . PHE A 1 208 ? -13.325 -6.729 -6.056 1.00 98.12 208 PHE A O 1
ATOM 1580 N N . SER A 1 209 ? -14.162 -6.150 -4.044 1.00 97.88 209 SER A N 1
ATOM 1581 C CA . SER A 1 209 ? -13.512 -7.225 -3.297 1.00 97.88 209 SER A CA 1
ATOM 1582 C C . SER A 1 209 ? -14.472 -7.948 -2.351 1.00 97.88 209 SER A C 1
ATOM 1584 O O . SER A 1 209 ? -15.485 -7.408 -1.900 1.00 97.88 209 SER A O 1
ATOM 1586 N N . LEU A 1 210 ? -14.147 -9.215 -2.086 1.00 97.88 210 LEU A N 1
ATOM 1587 C CA . LEU A 1 210 ? -14.825 -10.077 -1.124 1.00 97.88 210 LEU A CA 1
ATOM 1588 C C . LEU A 1 210 ? -13.773 -10.676 -0.192 1.00 97.88 210 LEU A C 1
ATOM 1590 O O . LEU A 1 210 ? -12.889 -11.399 -0.652 1.00 97.88 210 LEU A O 1
ATOM 1594 N N . THR A 1 211 ? -13.904 -10.420 1.107 1.00 97.38 211 THR A N 1
ATOM 1595 C CA . THR A 1 211 ? -12.915 -10.832 2.111 1.00 97.38 211 THR A CA 1
ATOM 1596 C C . THR A 1 211 ? -13.553 -11.695 3.189 1.00 97.38 211 THR A C 1
ATOM 1598 O O . THR A 1 211 ? -14.618 -11.373 3.722 1.00 97.38 211 THR A O 1
ATOM 1601 N N . LYS A 1 212 ? -12.881 -12.795 3.543 1.00 96.44 212 LYS A N 1
ATOM 1602 C CA . LYS A 1 212 ? -13.260 -13.684 4.642 1.00 96.44 212 LYS A CA 1
ATOM 1603 C C . LYS A 1 212 ? -12.070 -13.888 5.573 1.00 96.44 212 LYS A C 1
ATOM 1605 O O . LYS A 1 212 ? -11.018 -14.334 5.131 1.00 96.44 212 LYS A O 1
ATOM 1610 N N . THR A 1 213 ? -12.278 -13.620 6.856 1.00 92.31 213 THR A N 1
ATOM 1611 C CA . THR A 1 213 ? -11.325 -13.939 7.927 1.00 92.31 213 THR A CA 1
ATOM 1612 C C . THR A 1 213 ? -11.822 -15.173 8.681 1.00 92.31 213 THR A C 1
ATOM 1614 O O . THR A 1 213 ? -13.032 -15.298 8.910 1.00 92.31 213 THR A O 1
ATOM 1617 N N . PHE A 1 214 ? -10.908 -16.087 9.019 1.00 86.62 214 PHE A N 1
ATOM 1618 C CA . PHE A 1 214 ? -11.173 -17.351 9.717 1.00 86.62 214 PHE A CA 1
ATOM 1619 C C . PHE A 1 214 ? -10.538 -17.364 11.105 1.00 86.62 214 PHE A C 1
ATOM 1621 O O . PHE A 1 214 ? -9.452 -16.762 11.251 1.00 86.62 214 PHE A O 1
#

Secondary structure (DSSP, 8-state):
--EEEEEEE-TTSEEEEEEEEE---S-TT--EEEEEEEEEEEE---SSS--PEEEEEEEEEEETTGGGT-B-TTT--B-S-EEEEEEEEEEETSSSTT-EEEEEEEEESS-TTT---EEEEEEEEEEE-TTSSEEEEEEEEEEEESSHHHHHHHT-SSS--SEEEEEEEEEEEEETTEEEEEEEEEE----TT--HHHHGGGSPEEEEEEEE--

Sequence (214 aa):
AIQGGFTFSHKSGAYVALWGSSVDFNTPGVSTETDISLGYTNTLKLSDTLAPTYDVGVIHYGYIGSDSKFTNPYNGDTGFDFTEFYGKLTFADSLFKGDALSVGVSYSDDYWGHSDEFWYFNVGYSAPIADTGFTGLASVGYNKLKNKDSLLVVAGGPGEDDSYIDYKVGVNYNILGIVAELDVVGTDISTSGMTDAGKKPYDTGLVFSLTKTF

pLDDT: mean 96.15, std 3.25, range [80.0, 98.88]

Foldseek 3Di:
DDKDKDWDADPQQWIKIKIKDFDCPVFPPWGMKIKIKTKGWDWDPPDPQWIKIKMWIKMKIAIPPFQVTAAQPPPRGTGFIWMKTKMKIWTACPPHHGKIKMWMKIWTQQHGNRLGIKIKIKIKIWDDPPPPQKIKIKMKMKIAGPALSSCCRPPNAPSPDRIKMKMKIKMWHADPQKIKIKIWIAIPRDCPPHDPVRCVSHPTDIDIDIDHDD

Radius of gyration: 18.75 Å; chains: 1; bounding box: 49×32×56 Å